Protein AF-A0A7C1CJE7-F1 (afdb_monomer)

Solvent-accessible surface area (backbone atoms only — not comparable to full-atom values): 12840 Å² total; per-residue (Å²): 112,73,67,57,50,52,51,50,52,53,51,51,52,50,52,51,52,52,50,52,53,52,48,52,53,50,52,36,28,76,72,65,80,36,79,82,63,44,48,78,29,60,26,53,52,49,43,52,53,58,76,67,44,88,66,62,80,46,73,24,37,36,35,37,78,30,53,29,26,52,37,65,40,78,89,63,63,87,47,79,87,63,89,69,68,33,32,37,39,33,58,50,92,44,82,87,53,82,66,40,60,30,49,66,41,44,51,54,40,47,50,39,51,34,39,40,65,58,50,52,54,51,50,51,37,48,74,72,70,43,68,73,69,60,72,43,76,48,71,56,98,87,33,62,32,38,35,24,62,61,33,93,40,30,30,42,34,34,53,87,49,97,59,75,40,80,36,36,51,66,52,45,40,51,74,72,64,54,50,48,67,56,42,60,68,55,52,47,54,51,38,50,51,51,40,57,54,42,69,73,34,75,55,27,75,36,57,59,83,46,68,83,79,80,90,76,80,58,65,67,56,53,52,61,64,64,76,109

Sequence (228 aa):
MADERRKMTRVIWILGGVFVVLSALWIASLYGLLPLNYTVAKTPRELLAFLQSPRDDMRGIRVNKHLLDIGKRPSLQIVQGYGELMYLMRPYRQMQYRARNLTRAEVMDFCTNIT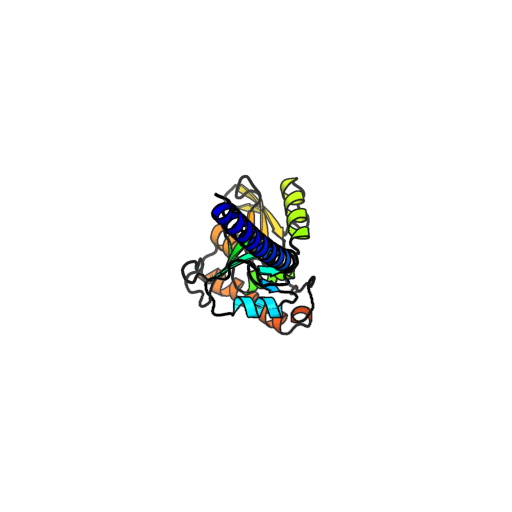GGDLEVLRSRVSEGLHPDVAYAGRINGRSVAIVNATQFTYIVTGLMENPLLLSQVDLAKRLGMDDATVLRDLIPFQERWLDEFLASPAFDARYPTQFFLPGDDLLVTWIKELR

Radius of gyration: 22.34 Å; Cα contacts (8 Å, |Δi|>4): 332; chains: 1; bounding box: 41×32×83 Å

Structure (mmCIF, N/CA/C/O backbone):
data_AF-A0A7C1CJE7-F1
#
_entry.id   AF-A0A7C1CJE7-F1
#
loop_
_atom_site.group_PDB
_atom_site.id
_atom_site.type_symbol
_atom_site.label_atom_id
_atom_site.label_alt_id
_atom_site.label_comp_id
_atom_site.label_asym_id
_atom_site.label_entity_id
_atom_site.label_seq_id
_atom_site.pdbx_PDB_ins_code
_atom_site.Cartn_x
_atom_site.Cartn_y
_atom_site.Cartn_z
_atom_site.occupancy
_atom_site.B_iso_or_equiv
_atom_site.auth_seq_id
_atom_site.auth_comp_id
_atom_site.auth_asym_id
_atom_site.auth_atom_id
_atom_site.pdbx_PDB_model_num
ATOM 1 N N . MET A 1 1 ? 10.517 16.161 -63.764 1.00 55.19 1 MET A N 1
ATOM 2 C CA . MET A 1 1 ? 9.572 15.057 -63.465 1.00 55.19 1 MET A CA 1
ATOM 3 C C . MET A 1 1 ? 10.239 13.739 -63.046 1.00 55.19 1 MET A C 1
ATOM 5 O O . MET A 1 1 ? 9.884 13.234 -61.990 1.00 55.19 1 MET A O 1
ATOM 9 N N . ALA A 1 2 ? 11.177 13.149 -63.806 1.00 58.03 2 ALA A N 1
ATOM 10 C CA . ALA A 1 2 ? 11.786 11.854 -63.431 1.00 58.03 2 ALA A CA 1
ATOM 11 C C . ALA A 1 2 ? 12.713 11.926 -62.193 1.00 58.03 2 ALA A C 1
ATOM 13 O O . ALA A 1 2 ? 12.675 11.040 -61.338 1.00 58.03 2 ALA A O 1
ATOM 14 N N . ASP A 1 3 ? 13.486 13.008 -62.060 1.00 62.94 3 ASP A N 1
ATOM 15 C CA . ASP A 1 3 ? 14.396 13.218 -60.922 1.00 62.94 3 ASP A CA 1
ATOM 16 C C . ASP A 1 3 ? 13.668 13.529 -59.607 1.00 62.94 3 ASP A C 1
ATOM 18 O O . ASP A 1 3 ? 14.060 13.055 -58.540 1.00 62.94 3 ASP A O 1
ATOM 22 N N . GLU A 1 4 ? 12.557 14.264 -59.674 1.00 65.00 4 GLU A N 1
ATOM 23 C CA . GLU A 1 4 ? 11.690 14.507 -58.514 1.00 65.00 4 GLU A CA 1
ATOM 24 C C . GLU A 1 4 ? 11.033 13.217 -58.030 1.00 65.00 4 GLU A C 1
ATOM 26 O O . GLU A 1 4 ? 11.017 12.964 -56.828 1.00 65.00 4 GLU A O 1
ATOM 31 N N . ARG A 1 5 ? 10.575 12.349 -58.947 1.00 66.94 5 ARG A N 1
ATOM 32 C CA . ARG A 1 5 ? 10.034 11.032 -58.577 1.00 66.94 5 ARG A CA 1
ATOM 33 C C . ARG A 1 5 ? 11.087 10.170 -57.884 1.00 66.94 5 ARG A C 1
ATOM 35 O O . ARG A 1 5 ? 10.785 9.607 -56.841 1.00 66.94 5 ARG A O 1
ATOM 42 N N . ARG A 1 6 ? 12.331 10.119 -58.382 1.00 70.12 6 ARG A N 1
ATOM 43 C CA . ARG A 1 6 ? 13.427 9.378 -57.722 1.00 70.12 6 ARG A CA 1
ATOM 44 C C . ARG A 1 6 ? 13.773 9.930 -56.339 1.00 70.12 6 ARG A C 1
ATOM 46 O O . ARG A 1 6 ? 13.970 9.141 -55.414 1.00 70.12 6 ARG A O 1
ATOM 53 N N . LYS A 1 7 ? 13.823 11.258 -56.174 1.00 73.94 7 LYS A N 1
ATOM 54 C CA . LYS A 1 7 ? 14.026 11.894 -54.860 1.00 73.94 7 LYS A CA 1
ATOM 55 C C . LYS A 1 7 ? 12.880 11.566 -53.903 1.00 73.94 7 LYS A C 1
ATOM 57 O O . LYS A 1 7 ? 13.143 11.156 -52.778 1.00 73.94 7 LYS A O 1
ATOM 62 N N . MET A 1 8 ? 11.635 11.653 -54.365 1.00 75.12 8 MET A N 1
ATOM 63 C CA . MET A 1 8 ? 10.447 11.353 -53.564 1.00 75.12 8 MET A CA 1
ATOM 64 C C . MET A 1 8 ? 10.390 9.875 -53.157 1.00 75.12 8 MET A C 1
ATOM 66 O O . MET A 1 8 ? 10.161 9.573 -51.991 1.00 75.12 8 MET A O 1
ATOM 70 N N . THR A 1 9 ? 10.708 8.947 -54.066 1.00 81.69 9 THR A N 1
ATOM 71 C CA . THR A 1 9 ? 10.831 7.518 -53.744 1.00 81.69 9 THR A CA 1
ATOM 72 C C . THR A 1 9 ? 11.912 7.282 -52.691 1.00 81.69 9 THR A C 1
ATOM 74 O O . THR A 1 9 ? 11.671 6.569 -51.722 1.00 81.69 9 THR A O 1
ATOM 77 N N . ARG A 1 10 ? 13.085 7.917 -52.818 1.00 81.38 10 ARG A N 1
ATOM 78 C CA . ARG A 1 10 ? 14.175 7.779 -51.839 1.00 81.38 10 ARG A CA 1
ATOM 79 C C . ARG A 1 10 ? 13.779 8.328 -50.458 1.00 81.38 10 ARG A C 1
ATOM 81 O O . ARG A 1 10 ? 14.083 7.694 -49.455 1.00 81.38 10 ARG A O 1
ATOM 88 N N . VAL A 1 11 ? 13.048 9.443 -50.401 1.00 81.88 11 VAL A N 1
ATOM 89 C CA . VAL A 1 11 ? 12.505 10.007 -49.150 1.00 81.88 11 VAL A CA 1
ATOM 90 C C . VAL A 1 11 ? 11.465 9.079 -48.512 1.00 81.88 11 VAL A C 1
ATOM 92 O O . VAL A 1 11 ? 11.524 8.851 -47.307 1.00 81.88 11 VAL A O 1
ATOM 95 N N . ILE A 1 12 ? 10.565 8.486 -49.303 1.00 85.31 12 ILE A N 1
ATOM 96 C CA . ILE A 1 12 ? 9.568 7.516 -48.816 1.00 85.31 12 ILE A CA 1
ATOM 97 C C . ILE A 1 12 ? 10.250 6.278 -48.219 1.00 85.31 12 ILE A C 1
ATOM 99 O O . ILE A 1 12 ? 9.860 5.830 -47.145 1.00 85.31 12 ILE A O 1
ATOM 103 N N . TRP A 1 13 ? 11.298 5.756 -48.863 1.00 87.12 13 TRP A N 1
ATOM 104 C CA . TRP A 1 13 ? 12.070 4.630 -48.326 1.00 87.12 13 TRP A CA 1
ATOM 105 C C . TRP A 1 13 ? 12.775 4.972 -47.011 1.00 87.12 13 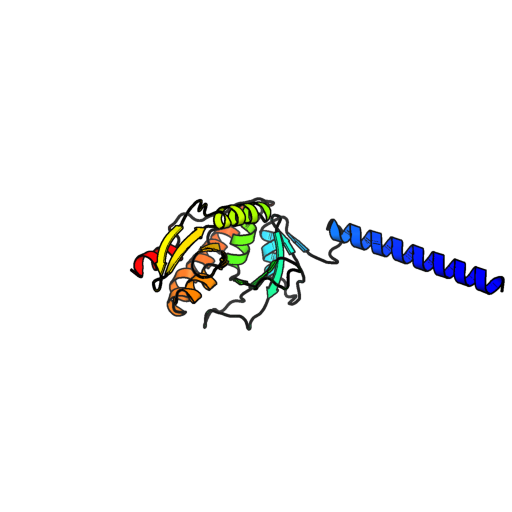TRP A C 1
ATOM 107 O O . TRP A 1 13 ? 12.775 4.154 -46.093 1.00 87.12 13 TRP A O 1
ATOM 117 N N . ILE A 1 14 ? 13.333 6.181 -46.889 1.00 87.38 14 ILE A N 1
ATOM 118 C CA . ILE A 1 14 ? 13.963 6.644 -45.644 1.00 87.38 14 ILE A CA 1
ATOM 119 C C . ILE A 1 14 ? 12.917 6.772 -44.529 1.00 87.38 14 ILE A C 1
ATOM 121 O O . ILE A 1 14 ? 13.131 6.253 -43.436 1.00 87.38 14 ILE A O 1
ATOM 125 N N . LEU A 1 15 ? 11.767 7.395 -44.803 1.00 85.44 15 LEU A N 1
ATOM 126 C CA . LEU A 1 15 ? 10.660 7.510 -43.845 1.00 85.44 15 LEU A CA 1
ATOM 127 C C . LEU A 1 15 ? 10.124 6.138 -43.420 1.00 85.44 15 LEU A C 1
ATOM 129 O O . LEU A 1 15 ? 9.914 5.908 -42.230 1.00 85.44 15 LEU A O 1
ATOM 133 N N . GLY A 1 16 ? 9.960 5.214 -44.370 1.00 87.25 16 GLY A N 1
ATOM 134 C CA . GLY A 1 16 ? 9.565 3.835 -44.093 1.00 87.25 16 GLY A CA 1
ATOM 135 C C . GLY A 1 16 ? 10.577 3.116 -43.200 1.00 87.25 16 GLY A C 1
ATOM 136 O O . GLY A 1 16 ? 10.190 2.498 -42.212 1.00 87.25 16 GLY A O 1
ATOM 137 N N . GLY A 1 17 ? 11.875 3.264 -43.479 1.00 88.56 17 GLY A N 1
ATOM 138 C CA . GLY A 1 17 ? 12.944 2.720 -42.639 1.00 88.56 17 GLY A CA 1
ATOM 139 C C . GLY A 1 17 ? 12.917 3.275 -41.212 1.00 88.56 17 GLY A C 1
ATOM 140 O O . GLY A 1 17 ? 12.956 2.505 -40.253 1.00 88.56 17 GLY A O 1
ATOM 141 N N . VAL A 1 18 ? 12.772 4.595 -41.055 1.00 88.12 18 VAL A N 1
ATOM 142 C CA . VAL A 1 18 ? 12.647 5.246 -39.738 1.00 88.12 18 VAL A CA 1
ATOM 143 C C . VAL A 1 18 ? 11.416 4.737 -38.985 1.00 88.12 18 VAL A C 1
ATOM 145 O O . VAL A 1 18 ? 11.510 4.422 -37.801 1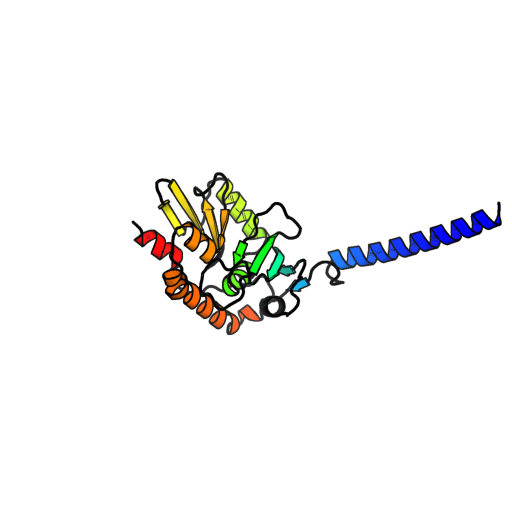.00 88.12 18 VAL A O 1
ATOM 148 N N . PHE A 1 19 ? 10.274 4.596 -39.661 1.00 89.06 19 PHE A N 1
ATOM 149 C CA . PHE A 1 19 ? 9.046 4.087 -39.051 1.00 89.06 19 PHE A CA 1
ATOM 150 C C . PHE A 1 19 ? 9.187 2.640 -38.560 1.00 89.06 19 PHE A C 1
ATOM 152 O O . PHE A 1 19 ? 8.732 2.319 -37.461 1.00 89.06 19 PHE A O 1
ATOM 159 N N . VAL A 1 20 ? 9.851 1.774 -39.332 1.00 88.94 20 VAL A N 1
ATOM 160 C CA . VAL A 1 20 ? 10.116 0.382 -38.934 1.00 88.94 20 VAL A CA 1
ATOM 161 C C . VAL A 1 20 ? 11.018 0.333 -37.700 1.00 88.94 20 VAL A C 1
ATOM 163 O O . VAL A 1 20 ? 10.706 -0.386 -36.751 1.00 88.94 20 VAL A O 1
ATOM 166 N N . VAL A 1 21 ? 12.085 1.137 -37.665 1.00 86.12 21 VAL A N 1
ATOM 167 C CA . VAL A 1 21 ? 12.981 1.224 -36.499 1.00 86.12 21 VAL A CA 1
ATOM 168 C C . VAL A 1 21 ? 12.228 1.728 -35.265 1.00 86.12 21 VAL A C 1
ATOM 170 O O . VAL A 1 21 ? 12.315 1.112 -34.205 1.00 86.12 21 VAL A O 1
ATOM 173 N N . LEU A 1 22 ? 11.432 2.793 -35.394 1.00 84.06 22 LEU A N 1
ATOM 174 C CA . LEU A 1 22 ? 10.619 3.318 -34.291 1.00 84.06 22 LEU A CA 1
ATOM 175 C C . LEU A 1 22 ? 9.584 2.300 -33.799 1.00 84.06 22 LEU A C 1
ATOM 177 O O . LEU A 1 22 ? 9.410 2.148 -32.593 1.00 84.06 22 LEU A O 1
ATOM 181 N N . SER A 1 23 ? 8.941 1.568 -34.708 1.00 83.38 23 SER A N 1
ATOM 182 C CA . SER A 1 23 ? 7.968 0.526 -34.361 1.00 83.38 23 SER A CA 1
ATOM 183 C C . SER A 1 23 ? 8.632 -0.635 -33.622 1.00 83.38 23 SER A C 1
ATOM 185 O O . SER A 1 23 ? 8.112 -1.087 -32.605 1.00 83.38 23 SER A O 1
ATOM 187 N N . ALA A 1 24 ? 9.812 -1.077 -34.069 1.00 81.44 24 ALA A N 1
ATOM 188 C CA . ALA A 1 24 ? 10.587 -2.109 -33.387 1.00 81.44 24 ALA A CA 1
ATOM 189 C C . ALA A 1 24 ? 11.023 -1.663 -31.981 1.00 81.44 24 ALA A C 1
ATOM 191 O O . ALA A 1 24 ? 10.872 -2.425 -31.028 1.00 81.44 24 ALA A O 1
ATOM 192 N N . LEU A 1 25 ? 11.490 -0.417 -31.824 1.00 77.38 25 LEU A N 1
ATOM 193 C CA . LEU A 1 25 ? 11.825 0.169 -30.519 1.00 77.38 25 LEU A CA 1
ATOM 194 C C . LEU A 1 25 ? 10.596 0.273 -29.605 1.00 77.38 25 LEU A C 1
ATOM 196 O O . LEU A 1 25 ? 10.688 0.002 -28.408 1.00 77.38 25 LEU A O 1
ATOM 200 N N . TRP A 1 26 ? 9.436 0.634 -30.157 1.00 72.19 26 TRP A N 1
ATOM 201 C CA . TRP A 1 26 ? 8.185 0.744 -29.410 1.00 72.19 26 TRP A CA 1
ATOM 202 C C . TRP A 1 26 ? 7.675 -0.626 -28.948 1.00 72.19 26 TRP A C 1
ATOM 204 O O . TRP A 1 26 ? 7.338 -0.793 -27.777 1.00 72.19 26 TRP A O 1
ATOM 214 N N . ILE A 1 27 ? 7.711 -1.634 -29.824 1.00 75.44 27 ILE A N 1
ATOM 215 C CA . ILE A 1 27 ? 7.382 -3.025 -29.489 1.00 75.44 27 ILE A CA 1
ATOM 216 C C . ILE A 1 27 ? 8.364 -3.566 -28.441 1.00 75.44 27 ILE A C 1
ATOM 218 O O . ILE A 1 27 ? 7.938 -4.098 -27.418 1.00 75.44 27 ILE A O 1
ATOM 222 N N . ALA A 1 28 ? 9.672 -3.370 -28.627 1.00 69.75 28 ALA A N 1
ATOM 223 C CA . ALA A 1 28 ? 10.683 -3.746 -27.639 1.00 69.75 28 ALA A CA 1
ATOM 224 C C . ALA A 1 28 ? 10.456 -3.041 -26.289 1.00 69.75 28 ALA A C 1
ATOM 226 O O . ALA A 1 28 ? 10.642 -3.649 -25.234 1.00 69.75 28 ALA A O 1
ATOM 227 N N . SER A 1 29 ? 9.981 -1.792 -26.298 1.00 60.38 29 SER A N 1
ATOM 228 C CA . SER A 1 29 ? 9.571 -1.088 -25.083 1.00 60.38 29 SER A CA 1
ATOM 229 C C . SER A 1 29 ? 8.336 -1.713 -24.422 1.00 60.38 29 SER A C 1
ATOM 231 O O . SER A 1 29 ? 8.342 -1.867 -23.205 1.00 60.38 29 SER A O 1
ATOM 233 N N . LEU A 1 30 ? 7.318 -2.134 -25.182 1.00 61.56 30 LEU A N 1
ATOM 234 C CA . LEU A 1 30 ? 6.135 -2.835 -24.649 1.00 61.56 30 LEU A CA 1
ATOM 235 C C . LEU A 1 30 ? 6.461 -4.201 -24.026 1.00 61.56 30 LEU A C 1
ATOM 237 O O . LEU A 1 30 ? 5.785 -4.633 -23.088 1.00 61.56 30 LEU A O 1
ATOM 241 N N . TYR A 1 31 ? 7.497 -4.871 -24.534 1.00 63.56 31 TYR A N 1
ATOM 242 C CA . TYR A 1 31 ? 8.023 -6.117 -23.972 1.00 63.56 31 TYR A CA 1
ATOM 243 C C . TYR A 1 31 ? 9.052 -5.893 -22.850 1.00 63.56 31 TYR A C 1
ATOM 245 O O . TYR A 1 31 ? 9.506 -6.854 -22.235 1.00 63.56 31 TYR A O 1
ATOM 253 N N . GLY A 1 32 ? 9.390 -4.639 -22.525 1.00 51.19 32 GLY A N 1
ATOM 254 C CA . GLY A 1 32 ? 10.308 -4.296 -21.434 1.00 51.19 32 GLY A CA 1
ATOM 255 C C . GLY A 1 32 ? 11.795 -4.512 -21.739 1.00 51.19 32 GLY A C 1
ATOM 256 O O . GLY A 1 32 ? 12.594 -4.541 -20.809 1.00 51.19 32 GLY A O 1
ATOM 257 N N . LEU A 1 33 ? 12.177 -4.653 -23.014 1.00 54.66 33 LEU A N 1
ATOM 258 C CA . LEU A 1 33 ? 13.579 -4.724 -23.460 1.00 54.66 33 LEU A CA 1
ATOM 259 C C . LEU A 1 33 ? 14.248 -3.338 -23.507 1.00 54.66 33 LEU A C 1
ATOM 261 O O . LEU A 1 33 ? 15.471 -3.248 -23.453 1.00 54.66 33 LEU A O 1
ATOM 265 N N . LEU A 1 34 ? 13.457 -2.258 -23.587 1.00 46.66 34 LEU A N 1
ATOM 266 C CA . LEU A 1 34 ? 13.928 -0.869 -23.588 1.00 46.66 34 LEU A CA 1
ATOM 267 C C . LEU A 1 34 ? 13.108 -0.002 -22.611 1.00 46.66 34 LEU A C 1
ATOM 269 O O . LEU A 1 34 ? 11.875 0.021 -22.719 1.00 46.66 34 LEU A O 1
ATOM 273 N N . PRO A 1 35 ? 13.746 0.766 -21.701 1.00 52.34 35 PRO A N 1
ATOM 274 C CA . PRO A 1 35 ? 13.074 1.540 -20.653 1.00 52.34 35 PRO A CA 1
ATOM 275 C C . PRO A 1 35 ? 12.534 2.883 -21.179 1.00 52.34 35 PRO A C 1
ATOM 277 O O . PRO A 1 35 ? 12.737 3.931 -20.574 1.00 52.34 35 PRO A O 1
ATOM 280 N N . LEU A 1 36 ? 11.880 2.879 -22.342 1.00 56.19 36 LEU A N 1
ATOM 281 C CA . LEU A 1 36 ? 11.384 4.107 -22.975 1.00 56.19 36 LEU A CA 1
ATOM 282 C C . LEU A 1 36 ? 10.051 4.591 -22.376 1.00 56.19 36 LEU A C 1
ATOM 284 O O . LEU A 1 36 ? 9.732 5.769 -22.503 1.00 56.19 36 LEU A O 1
ATOM 288 N N . ASN A 1 37 ? 9.277 3.711 -21.723 1.00 61.72 37 ASN A N 1
ATOM 289 C CA . ASN A 1 37 ? 7.921 4.027 -21.247 1.00 61.72 37 ASN A CA 1
ATOM 290 C C . ASN A 1 37 ? 7.629 3.655 -19.785 1.00 61.72 37 ASN A C 1
ATOM 292 O O . ASN A 1 37 ? 6.759 4.282 -19.188 1.00 61.72 37 ASN A O 1
ATOM 296 N N . TYR A 1 38 ? 8.290 2.636 -19.229 1.00 70.50 38 TYR A N 1
ATOM 297 C CA . TYR A 1 38 ? 8.114 2.196 -17.843 1.00 70.50 38 TYR A CA 1
ATOM 298 C C . TYR A 1 38 ? 9.344 1.410 -17.363 1.00 70.50 38 TYR A C 1
ATOM 300 O O . TYR A 1 38 ? 10.049 0.795 -18.168 1.00 70.50 38 TYR A O 1
ATOM 308 N N . THR A 1 39 ? 9.582 1.408 -16.053 1.00 80.81 39 THR A N 1
ATOM 309 C CA . THR A 1 39 ? 10.607 0.581 -15.392 1.00 80.81 39 THR A CA 1
ATOM 310 C C . THR A 1 39 ? 9.996 -0.751 -14.956 1.00 80.81 39 THR A C 1
ATOM 312 O O . THR A 1 39 ? 8.811 -0.808 -14.641 1.00 80.81 39 THR A O 1
ATOM 315 N N . VAL A 1 40 ? 10.766 -1.839 -14.928 1.00 87.19 40 VAL A N 1
ATOM 316 C CA . VAL A 1 40 ? 10.305 -3.134 -14.399 1.00 87.19 40 VAL A CA 1
ATOM 317 C C . VAL A 1 40 ? 11.052 -3.435 -13.107 1.00 87.19 40 VAL A C 1
ATOM 319 O O . VAL A 1 40 ? 12.277 -3.449 -13.129 1.00 87.19 40 VAL A O 1
ATOM 322 N N . ALA A 1 41 ? 10.318 -3.705 -12.027 1.00 90.38 41 ALA A N 1
ATOM 323 C CA . ALA A 1 41 ? 10.864 -4.240 -10.783 1.00 90.38 41 ALA A CA 1
ATOM 324 C C . ALA A 1 41 ? 10.448 -5.709 -10.637 1.00 90.38 41 ALA A C 1
ATOM 326 O O . ALA A 1 41 ? 9.260 -6.040 -10.558 1.00 90.38 41 ALA A O 1
ATOM 327 N N . LYS A 1 42 ? 11.437 -6.600 -10.649 1.00 92.81 42 LYS A N 1
ATOM 328 C CA . LYS A 1 42 ? 11.283 -8.055 -10.525 1.00 92.81 42 LYS A CA 1
ATOM 329 C C . LYS A 1 42 ? 11.399 -8.531 -9.082 1.00 92.81 42 LYS A C 1
ATOM 331 O O . LYS A 1 42 ? 10.930 -9.629 -8.790 1.00 92.81 42 LYS A O 1
ATOM 336 N N . THR A 1 43 ? 12.001 -7.725 -8.213 1.00 95.81 43 THR A N 1
ATOM 337 C CA . THR A 1 43 ? 12.163 -7.993 -6.780 1.00 95.81 43 THR A CA 1
ATOM 338 C C . THR A 1 43 ? 11.726 -6.776 -5.955 1.00 95.81 43 THR A C 1
ATOM 340 O O . THR A 1 43 ? 11.752 -5.649 -6.469 1.00 95.81 43 THR A O 1
ATOM 343 N N . PRO A 1 44 ? 11.362 -6.960 -4.674 1.00 96.25 44 PRO A N 1
ATOM 344 C CA . PRO A 1 44 ? 11.126 -5.843 -3.761 1.00 96.25 44 PRO A CA 1
ATOM 345 C C . PRO A 1 44 ? 12.333 -4.914 -3.612 1.00 96.25 44 PRO A C 1
ATOM 347 O O . PRO A 1 44 ? 12.164 -3.697 -3.569 1.00 96.25 44 PRO A O 1
ATOM 350 N N . ARG A 1 45 ? 13.561 -5.447 -3.633 1.00 95.62 45 ARG A N 1
ATOM 351 C CA . ARG A 1 45 ? 14.782 -4.626 -3.649 1.00 95.62 45 ARG A CA 1
ATOM 352 C C . ARG A 1 45 ? 14.824 -3.641 -4.819 1.00 95.62 45 ARG A C 1
ATOM 354 O O . ARG A 1 45 ? 15.140 -2.467 -4.625 1.00 95.62 45 ARG A O 1
ATOM 361 N N . GLU A 1 46 ? 14.490 -4.095 -6.026 1.00 93.12 46 GLU A N 1
ATOM 362 C CA . GLU A 1 46 ? 14.430 -3.227 -7.210 1.00 93.12 46 GLU A CA 1
ATOM 363 C C . GLU A 1 46 ? 13.339 -2.153 -7.073 1.00 93.12 46 GLU A C 1
ATOM 365 O O . GLU A 1 46 ? 13.553 -1.006 -7.473 1.00 93.12 46 GLU A O 1
ATOM 370 N N . LEU A 1 47 ? 12.196 -2.493 -6.464 1.00 93.25 47 LEU A N 1
ATOM 371 C CA . LEU A 1 47 ? 11.136 -1.530 -6.161 1.00 93.25 47 LEU A CA 1
ATOM 372 C C . LEU A 1 47 ? 11.614 -0.467 -5.163 1.00 93.25 47 LEU A C 1
ATOM 374 O O . LEU A 1 47 ? 11.420 0.722 -5.406 1.00 93.25 47 LEU A O 1
ATOM 378 N N . LEU A 1 48 ? 12.273 -0.858 -4.070 1.00 93.50 48 LEU A N 1
ATOM 379 C CA . LEU A 1 48 ? 12.780 0.102 -3.090 1.00 93.50 48 LEU A CA 1
ATOM 380 C C . LEU A 1 48 ? 13.815 1.045 -3.715 1.00 93.50 48 LEU A C 1
ATOM 382 O O . LEU A 1 48 ? 13.732 2.260 -3.528 1.00 93.50 48 LEU A O 1
ATOM 386 N N . ALA A 1 49 ? 14.746 0.507 -4.506 1.00 90.75 49 ALA A N 1
ATOM 387 C CA . ALA A 1 49 ? 15.735 1.309 -5.222 1.00 90.75 49 ALA A CA 1
ATOM 388 C C . ALA A 1 49 ? 15.064 2.319 -6.172 1.00 90.75 49 ALA A C 1
ATOM 390 O O . ALA A 1 49 ? 15.479 3.478 -6.259 1.00 90.75 49 ALA A O 1
ATOM 391 N N . PHE A 1 50 ? 13.980 1.911 -6.838 1.00 88.06 50 PHE A N 1
ATOM 392 C CA . PHE A 1 50 ? 13.146 2.810 -7.631 1.00 88.06 50 PHE A CA 1
ATOM 393 C C . PHE A 1 50 ? 12.515 3.915 -6.763 1.00 88.06 50 PHE A C 1
ATOM 395 O O . PHE A 1 50 ? 12.632 5.096 -7.094 1.00 88.06 50 PHE A O 1
ATOM 402 N N . LEU A 1 51 ? 11.925 3.572 -5.614 1.00 88.69 51 LEU A N 1
ATOM 403 C CA . LEU A 1 51 ? 11.312 4.538 -4.692 1.00 88.69 51 LEU A CA 1
ATOM 404 C C . LEU A 1 51 ? 12.319 5.498 -4.048 1.00 88.69 51 LEU A C 1
ATOM 406 O O . LEU A 1 51 ? 11.933 6.605 -3.671 1.00 88.69 51 LEU A O 1
ATOM 410 N N . GLN A 1 52 ? 13.593 5.125 -3.944 1.00 87.50 52 GLN A N 1
ATOM 411 C CA . GLN A 1 52 ? 14.673 5.971 -3.422 1.00 87.50 52 GLN A CA 1
ATOM 412 C C . GLN A 1 52 ? 15.349 6.821 -4.509 1.00 87.50 52 GLN A C 1
ATOM 414 O O . GLN A 1 52 ? 15.966 7.835 -4.199 1.00 87.50 52 GLN A O 1
ATOM 419 N N . SER A 1 53 ? 15.178 6.482 -5.790 1.00 82.69 53 SER A N 1
ATOM 420 C CA . SER A 1 53 ? 15.861 7.163 -6.896 1.00 82.69 53 SER A CA 1
ATOM 421 C C . SER A 1 53 ? 15.514 8.659 -6.995 1.00 82.69 53 SER A C 1
ATOM 423 O O . SER A 1 53 ? 14.336 8.995 -7.057 1.00 82.69 53 SER A O 1
ATOM 425 N N . PRO A 1 54 ? 16.482 9.583 -7.090 1.00 70.44 54 PRO A N 1
ATOM 426 C CA . PRO A 1 54 ? 16.239 11.032 -7.050 1.00 70.44 54 PRO A CA 1
ATOM 427 C C . PRO A 1 54 ? 15.491 11.614 -8.266 1.00 70.44 54 PRO A C 1
ATOM 429 O O . PRO A 1 54 ? 15.347 12.826 -8.364 1.00 70.44 54 PRO A O 1
ATOM 432 N N . ARG A 1 55 ? 15.031 10.798 -9.226 1.00 64.31 55 ARG A N 1
ATOM 433 C CA . ARG A 1 55 ? 14.233 11.311 -10.349 1.00 64.31 55 ARG A CA 1
ATOM 434 C C . ARG A 1 55 ? 12.788 11.522 -9.894 1.00 64.31 55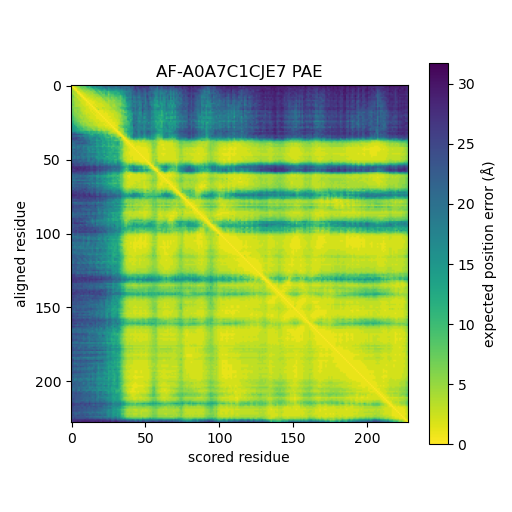 ARG A C 1
ATOM 436 O O . ARG A 1 55 ? 12.085 10.554 -9.613 1.00 64.31 55 ARG A O 1
ATOM 443 N N . ASP A 1 56 ? 12.352 12.775 -9.890 1.00 51.91 56 ASP A N 1
ATOM 444 C CA . ASP A 1 56 ? 10.992 13.178 -9.500 1.00 51.91 56 ASP A CA 1
ATOM 445 C C . ASP A 1 56 ? 9.913 12.758 -10.523 1.00 51.91 56 ASP A C 1
ATOM 447 O O . ASP A 1 56 ? 8.747 12.569 -10.171 1.00 51.91 56 ASP A O 1
ATOM 451 N N . ASP A 1 57 ? 10.313 12.509 -11.776 1.00 53.69 57 ASP A N 1
ATOM 452 C CA . ASP A 1 57 ? 9.422 12.240 -12.913 1.00 53.69 57 ASP A CA 1
ATOM 453 C C . ASP A 1 57 ? 9.423 10.764 -13.352 1.00 53.69 57 ASP A C 1
ATOM 455 O O . ASP A 1 57 ? 9.755 10.433 -14.494 1.00 53.69 57 ASP A O 1
ATOM 459 N N . MET A 1 58 ? 9.065 9.826 -12.475 1.00 59.94 58 MET A N 1
ATOM 460 C CA . MET A 1 58 ? 8.997 8.414 -12.878 1.00 59.94 58 MET A CA 1
ATOM 461 C C . MET A 1 58 ? 7.609 8.039 -13.423 1.00 59.94 58 MET A C 1
ATOM 463 O O . MET A 1 58 ? 6.686 7.669 -12.700 1.00 59.94 58 MET A O 1
ATOM 467 N N . ARG A 1 59 ? 7.480 8.149 -14.753 1.00 65.75 59 ARG A N 1
ATOM 468 C CA . ARG A 1 59 ? 6.270 7.928 -15.572 1.00 65.75 59 ARG A CA 1
ATOM 469 C C . ARG A 1 59 ? 5.909 6.447 -15.771 1.00 65.75 59 ARG A C 1
ATOM 471 O O . ARG A 1 59 ? 5.619 6.063 -16.895 1.00 65.75 59 ARG A O 1
ATOM 478 N N . GLY A 1 60 ? 5.976 5.612 -14.738 1.00 77.94 60 GLY A N 1
ATOM 479 C CA . GLY A 1 60 ? 5.440 4.248 -14.797 1.00 77.94 60 GLY A CA 1
ATOM 480 C C . GLY A 1 60 ? 6.406 3.153 -14.346 1.00 77.94 60 GLY A C 1
ATOM 481 O O . GLY A 1 60 ? 7.561 3.100 -14.767 1.00 77.94 60 GLY A O 1
ATOM 482 N N . ILE A 1 61 ? 5.908 2.231 -13.529 1.00 87.00 61 ILE A N 1
ATOM 483 C CA . ILE A 1 61 ? 6.588 1.030 -13.055 1.00 87.00 61 ILE A CA 1
ATOM 484 C C . ILE A 1 61 ? 5.678 -0.191 -13.220 1.00 87.00 61 ILE A C 1
ATOM 486 O O . ILE A 1 61 ? 4.487 -0.157 -12.910 1.00 87.00 61 ILE A O 1
ATOM 490 N N . ARG A 1 62 ? 6.249 -1.291 -13.712 1.00 89.94 62 ARG A N 1
ATOM 491 C CA . ARG A 1 62 ? 5.637 -2.617 -13.699 1.00 89.94 62 ARG A CA 1
ATOM 492 C C . ARG A 1 62 ? 6.239 -3.424 -12.557 1.00 89.94 62 ARG A C 1
ATOM 494 O O . ARG A 1 62 ? 7.441 -3.683 -12.563 1.00 89.94 62 ARG A O 1
ATOM 501 N N . VAL A 1 63 ? 5.407 -3.835 -11.610 1.00 91.50 63 VAL A N 1
ATOM 502 C CA . VAL A 1 63 ? 5.825 -4.554 -10.400 1.00 91.50 63 VAL A CA 1
ATOM 503 C C . VAL A 1 63 ? 4.747 -5.553 -10.006 1.00 91.50 63 VAL A C 1
ATOM 505 O O . VAL A 1 63 ? 3.579 -5.200 -9.995 1.00 91.50 63 VAL A O 1
ATOM 508 N N . ASN A 1 64 ? 5.107 -6.812 -9.755 1.00 92.19 64 ASN A N 1
ATOM 509 C CA . ASN A 1 64 ? 4.170 -7.866 -9.332 1.00 92.19 64 ASN A CA 1
ATOM 510 C C . ASN A 1 64 ? 2.834 -7.917 -10.122 1.00 92.19 64 ASN A C 1
ATOM 512 O O . ASN A 1 64 ? 1.736 -7.948 -9.566 1.00 92.19 64 ASN A O 1
ATOM 516 N N . LYS A 1 65 ? 2.931 -7.872 -11.459 1.00 89.25 65 LYS A N 1
ATOM 517 C CA . LYS A 1 65 ? 1.802 -7.780 -12.415 1.00 89.25 65 LYS A CA 1
ATOM 518 C C . LYS A 1 65 ? 0.969 -6.488 -12.343 1.00 89.25 65 LYS A C 1
ATOM 520 O O . LYS A 1 65 ? 0.072 -6.317 -13.163 1.00 89.25 65 LYS A O 1
ATOM 525 N N . HIS A 1 66 ? 1.279 -5.560 -11.446 1.00 89.31 66 HIS A N 1
ATOM 526 C CA . HIS A 1 66 ? 0.759 -4.197 -11.486 1.00 89.31 66 HIS A CA 1
ATOM 527 C C . HIS A 1 66 ? 1.472 -3.373 -12.553 1.00 89.31 66 HIS A C 1
ATOM 529 O O . HIS A 1 66 ? 2.658 -3.568 -12.827 1.00 89.31 66 HIS A O 1
ATOM 535 N N . LEU A 1 67 ? 0.751 -2.407 -13.116 1.00 89.81 67 LEU A N 1
ATOM 536 C CA . LEU A 1 67 ? 1.303 -1.343 -13.944 1.00 89.81 67 LEU A CA 1
ATOM 537 C C . LEU A 1 67 ? 0.850 -0.008 -13.343 1.00 89.81 67 LEU A C 1
ATOM 539 O O . LEU A 1 67 ? -0.327 0.347 -13.415 1.00 89.81 67 LEU A O 1
ATOM 543 N N . LEU A 1 68 ? 1.776 0.701 -12.701 1.00 88.62 68 LEU A N 1
ATOM 544 C CA . LEU A 1 68 ? 1.493 1.827 -11.807 1.00 88.62 68 LEU A CA 1
ATOM 545 C C . LEU A 1 68 ? 2.274 3.064 -12.232 1.00 88.62 68 LEU A C 1
ATOM 547 O O . LEU A 1 68 ? 3.421 2.952 -12.635 1.00 88.62 68 LEU A O 1
ATOM 551 N N . ASP A 1 69 ? 1.692 4.245 -12.077 1.00 87.69 69 ASP A N 1
ATOM 552 C CA . ASP A 1 69 ? 2.446 5.494 -11.981 1.00 87.69 69 ASP A CA 1
ATOM 553 C C . ASP A 1 69 ? 2.649 5.818 -10.499 1.00 87.69 69 ASP A C 1
ATOM 555 O O . ASP A 1 69 ? 1.670 5.905 -9.752 1.00 87.69 69 ASP A O 1
ATOM 559 N N . ILE A 1 70 ? 3.905 6.022 -10.091 1.00 85.25 70 ILE A N 1
ATOM 560 C CA . ILE A 1 70 ? 4.273 6.403 -8.723 1.00 85.25 70 ILE A CA 1
ATOM 561 C C . ILE A 1 70 ? 5.030 7.729 -8.786 1.00 85.25 70 ILE A C 1
ATOM 563 O O . ILE A 1 70 ? 6.175 7.782 -9.228 1.00 85.25 70 ILE A O 1
ATOM 567 N N . GLY A 1 71 ? 4.375 8.808 -8.366 1.00 81.44 71 GLY A N 1
ATOM 568 C CA . GLY A 1 71 ? 4.974 10.139 -8.289 1.00 81.44 71 GLY A CA 1
ATOM 569 C C . GLY A 1 71 ? 5.449 10.459 -6.876 1.00 81.44 71 GLY A C 1
ATOM 570 O O . GLY A 1 71 ? 4.724 10.219 -5.915 1.00 81.44 71 GLY A O 1
ATOM 571 N N . LYS A 1 72 ? 6.633 11.060 -6.741 1.00 75.88 72 LYS A N 1
ATOM 572 C CA . LYS A 1 72 ? 7.105 11.624 -5.469 1.00 75.88 72 LYS A CA 1
ATOM 573 C C . LYS A 1 72 ? 6.590 13.050 -5.356 1.00 75.88 72 LYS A C 1
ATOM 575 O O . LYS A 1 72 ? 6.880 13.867 -6.225 1.00 75.88 72 LYS A O 1
ATOM 580 N N . ARG A 1 73 ? 5.776 13.359 -4.345 1.00 68.62 73 ARG A N 1
ATOM 581 C CA . ARG A 1 73 ? 5.238 14.718 -4.177 1.00 68.62 73 ARG A CA 1
ATOM 582 C C . ARG A 1 73 ? 5.298 15.148 -2.713 1.00 68.62 73 ARG A C 1
ATOM 584 O O . ARG A 1 73 ? 4.386 14.815 -1.960 1.00 68.62 73 ARG A O 1
ATOM 591 N N . PRO A 1 74 ? 6.318 15.938 -2.327 1.00 59.44 74 PRO A N 1
ATOM 592 C CA . PRO A 1 74 ? 6.442 16.472 -0.969 1.00 59.44 74 PRO A CA 1
ATOM 593 C C . PRO A 1 74 ? 5.210 17.272 -0.508 1.00 59.44 74 PRO A C 1
ATOM 595 O O . PRO A 1 74 ? 4.869 17.260 0.664 1.00 59.44 74 PRO A O 1
ATOM 598 N N . SER A 1 75 ? 4.500 17.934 -1.429 1.00 56.00 75 SER A N 1
ATOM 599 C CA . SER A 1 75 ? 3.344 18.791 -1.123 1.00 56.00 75 SER A CA 1
ATOM 600 C C . SER A 1 75 ? 2.020 18.055 -0.883 1.00 56.00 75 SER A C 1
ATOM 602 O O . SER A 1 75 ? 1.014 18.706 -0.616 1.00 56.00 75 SER A O 1
ATOM 604 N N . LEU A 1 76 ? 1.985 16.722 -0.998 1.00 64.25 76 LEU A N 1
ATOM 605 C CA . LEU A 1 76 ? 0.765 15.918 -0.825 1.00 64.25 76 LEU A CA 1
ATOM 606 C C . LEU A 1 76 ? 0.682 15.213 0.538 1.00 64.25 76 LEU A C 1
ATOM 608 O O . LEU A 1 76 ? -0.072 14.251 0.683 1.00 64.25 76 LEU A O 1
ATOM 612 N N . GLN A 1 77 ? 1.440 15.683 1.531 1.00 76.94 77 GLN A N 1
ATOM 613 C CA . GLN A 1 77 ? 1.373 15.158 2.893 1.00 76.94 77 GLN A CA 1
ATOM 614 C C . GLN A 1 77 ? -0.040 15.321 3.471 1.00 76.94 77 GLN A C 1
ATOM 616 O O . GLN A 1 77 ? -0.542 16.433 3.622 1.00 76.94 77 GLN A O 1
ATOM 621 N N . ILE A 1 78 ? -0.683 14.191 3.779 1.00 83.62 78 ILE A N 1
ATOM 622 C CA . ILE A 1 78 ? -2.014 14.141 4.414 1.00 83.62 78 ILE A CA 1
ATOM 623 C C . ILE A 1 78 ? -1.949 14.066 5.944 1.00 83.62 78 ILE A C 1
ATOM 625 O O . ILE A 1 78 ? -2.977 14.233 6.595 1.00 83.62 78 ILE A O 1
ATOM 629 N N . VAL A 1 79 ? -0.759 13.818 6.496 1.00 88.25 79 VAL A N 1
ATOM 630 C CA . VAL A 1 79 ? -0.473 13.786 7.935 1.00 88.25 79 VAL A CA 1
ATOM 631 C C . VAL A 1 79 ? 0.515 14.907 8.232 1.00 88.25 79 VAL A C 1
ATOM 633 O O . VAL A 1 79 ? 1.645 14.876 7.735 1.00 88.25 79 VAL A O 1
ATOM 636 N N . GLN A 1 80 ? 0.108 15.908 9.013 1.00 88.69 80 GLN A N 1
ATOM 637 C CA . GLN A 1 80 ? 1.014 16.984 9.409 1.00 88.69 80 GLN A CA 1
ATOM 638 C C . GLN A 1 80 ? 2.082 16.449 10.364 1.00 88.69 80 GLN A C 1
ATOM 640 O O . GLN A 1 80 ? 1.773 15.723 11.300 1.00 88.69 80 GLN A O 1
ATOM 645 N N . GLY A 1 81 ? 3.345 16.816 10.131 1.00 86.94 81 GLY A N 1
ATOM 646 C CA . GLY A 1 81 ? 4.476 16.366 10.950 1.00 86.94 81 GLY A CA 1
ATOM 647 C C . GLY A 1 81 ? 5.099 15.036 10.515 1.00 86.94 81 GLY A C 1
ATOM 648 O O . GLY A 1 81 ? 6.118 14.647 11.079 1.00 86.94 81 GLY A O 1
ATOM 649 N N . TYR A 1 82 ? 4.559 14.361 9.491 1.00 88.62 82 TYR A N 1
ATOM 650 C CA . TYR A 1 82 ? 5.233 13.204 8.900 1.00 88.62 82 TYR A CA 1
ATOM 651 C C . TYR A 1 82 ? 6.511 13.651 8.175 1.00 88.62 82 TYR A C 1
ATOM 653 O O . TYR A 1 82 ? 6.465 14.439 7.230 1.00 88.62 82 TYR A O 1
ATOM 661 N N . GLY A 1 83 ? 7.663 13.170 8.646 1.00 84.94 83 GLY A N 1
ATOM 662 C CA . GLY A 1 83 ? 8.980 13.634 8.197 1.00 84.94 83 GL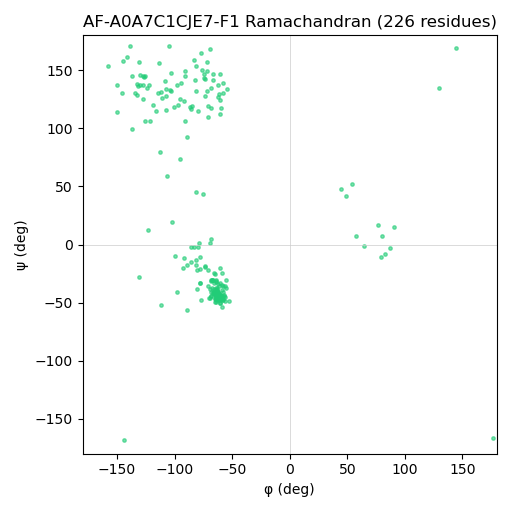Y A CA 1
ATOM 663 C C . GLY A 1 83 ? 9.440 13.077 6.848 1.00 84.94 83 GLY A C 1
ATOM 664 O O . GLY A 1 83 ? 10.425 13.566 6.297 1.00 84.94 83 GLY A O 1
ATOM 665 N N . GLU A 1 84 ? 8.749 12.073 6.303 1.00 86.94 84 GLU A N 1
ATOM 666 C CA . GLU A 1 84 ? 9.131 11.438 5.043 1.00 86.94 84 GLU A CA 1
ATOM 667 C C . GLU A 1 84 ? 8.250 11.849 3.851 1.00 86.94 84 GLU A C 1
ATOM 669 O O . GLU A 1 84 ? 7.202 12.497 3.962 1.00 86.94 84 GLU A O 1
ATOM 674 N N . LEU A 1 85 ? 8.696 11.444 2.659 1.00 85.88 85 LEU A N 1
ATOM 675 C CA . LEU A 1 85 ? 7.941 11.597 1.423 1.00 85.88 85 LEU A CA 1
ATOM 676 C C . LEU A 1 85 ? 6.752 10.636 1.392 1.00 85.88 85 LEU A C 1
ATOM 678 O O . LEU A 1 85 ? 6.907 9.429 1.576 1.00 85.88 85 LEU A O 1
ATOM 682 N N . MET A 1 86 ? 5.583 11.168 1.039 1.00 88.38 86 MET A N 1
ATOM 683 C CA . MET A 1 86 ? 4.459 10.352 0.594 1.00 88.38 86 MET A CA 1
ATOM 684 C C . MET A 1 86 ? 4.498 10.178 -0.926 1.00 88.38 86 MET A C 1
ATOM 686 O O . MET A 1 86 ? 4.896 11.070 -1.687 1.00 88.38 86 MET A O 1
ATOM 690 N N . TYR A 1 87 ? 4.069 9.004 -1.366 1.00 88.56 87 TYR A N 1
ATOM 691 C CA . TYR A 1 87 ? 4.045 8.592 -2.756 1.00 88.56 87 TYR A CA 1
ATOM 692 C C . TYR A 1 87 ? 2.629 8.681 -3.300 1.00 88.56 87 TYR A C 1
ATOM 694 O O . TYR A 1 87 ? 1.679 8.175 -2.707 1.00 88.56 87 TYR A O 1
ATOM 702 N N . LEU A 1 88 ? 2.505 9.295 -4.469 1.00 87.88 88 LEU A N 1
ATOM 703 C CA . LEU A 1 88 ? 1.263 9.366 -5.209 1.00 87.88 88 LEU A CA 1
ATOM 704 C C . LEU A 1 88 ? 1.171 8.171 -6.160 1.00 87.88 88 LEU A C 1
ATOM 706 O O . LEU A 1 88 ? 1.848 8.158 -7.187 1.00 87.88 88 LEU A O 1
ATOM 710 N N . MET A 1 89 ? 0.322 7.193 -5.853 1.00 88.56 89 MET A N 1
ATOM 711 C CA . MET A 1 89 ? 0.152 5.993 -6.675 1.00 88.56 89 MET A CA 1
ATOM 712 C C . MET A 1 89 ? -1.175 6.003 -7.431 1.00 88.56 89 MET A C 1
ATOM 714 O O . MET A 1 89 ? -2.243 6.247 -6.861 1.00 88.56 89 MET A O 1
ATOM 718 N N . ARG A 1 90 ? -1.122 5.668 -8.721 1.00 86.25 90 ARG A N 1
ATOM 719 C CA . ARG A 1 90 ? -2.297 5.454 -9.579 1.00 86.25 90 ARG A CA 1
ATOM 720 C C . ARG A 1 90 ? -2.032 4.337 -10.593 1.00 86.25 90 ARG A C 1
ATOM 722 O O . ARG A 1 90 ? -0.871 4.083 -10.910 1.00 86.25 90 ARG A O 1
ATOM 729 N N . PRO A 1 91 ? -3.070 3.687 -11.141 1.00 82.38 91 PRO A N 1
ATOM 730 C CA . P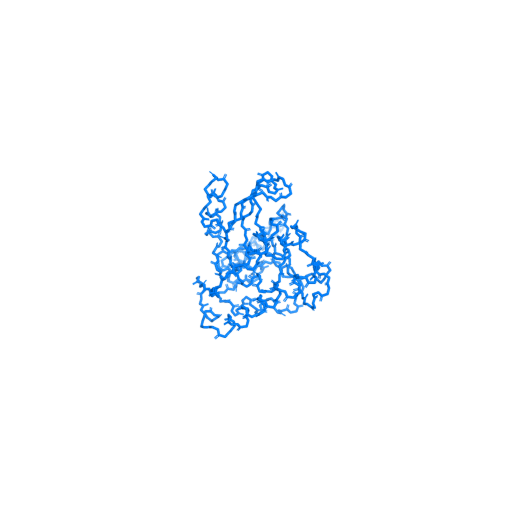RO A 1 91 ? -2.887 2.816 -12.297 1.00 82.38 91 PRO A CA 1
ATOM 731 C C . PRO A 1 91 ? -2.280 3.591 -13.477 1.00 82.38 91 PRO A C 1
ATOM 733 O O . PRO A 1 91 ? -2.642 4.743 -13.738 1.00 82.38 91 PRO A O 1
ATOM 736 N N . TYR A 1 92 ? -1.344 2.964 -14.185 1.00 75.44 92 TYR A N 1
ATOM 737 C CA . TYR A 1 92 ? -0.585 3.598 -15.261 1.00 75.44 92 TYR A CA 1
ATOM 738 C C . TYR A 1 92 ? -1.480 4.142 -16.375 1.00 75.44 92 TYR A C 1
ATOM 740 O O . TYR A 1 92 ? -2.328 3.420 -16.899 1.00 75.44 92 TYR A O 1
ATOM 748 N N . ARG A 1 93 ? -1.265 5.406 -16.769 1.00 63.75 93 ARG A N 1
ATOM 749 C CA . ARG A 1 93 ? -2.023 6.112 -17.831 1.00 63.75 93 ARG A CA 1
ATOM 750 C C . ARG A 1 93 ? -3.537 6.209 -17.618 1.00 63.75 93 ARG A C 1
ATOM 752 O O . ARG A 1 93 ? -4.231 6.740 -18.484 1.00 63.75 93 ARG A O 1
ATOM 759 N N . GLN A 1 94 ? -4.061 5.800 -16.467 1.00 64.81 94 GLN A N 1
ATOM 760 C CA . GLN A 1 94 ? -5.475 5.958 -16.150 1.00 64.81 94 GLN A CA 1
ATOM 761 C C . GLN A 1 94 ? -5.687 7.244 -15.342 1.00 64.81 94 GLN A C 1
ATOM 763 O O . GLN A 1 94 ? -5.926 7.219 -14.137 1.00 64.81 94 GLN A O 1
ATOM 768 N N . MET A 1 95 ? -5.591 8.397 -16.018 1.00 59.72 95 MET A N 1
ATOM 769 C CA . MET A 1 95 ? -5.707 9.722 -15.378 1.00 59.72 95 MET A CA 1
ATOM 770 C C . MET A 1 95 ? -7.056 9.969 -14.685 1.00 59.72 95 MET A C 1
ATOM 772 O O . MET A 1 95 ? -7.139 10.833 -13.820 1.00 59.72 95 MET A O 1
ATOM 776 N N . GLN A 1 96 ? -8.093 9.212 -15.049 1.00 56.84 96 GLN A N 1
ATOM 777 C CA . GLN A 1 96 ? -9.426 9.308 -14.452 1.00 56.84 96 GLN A CA 1
ATOM 778 C C . GLN A 1 96 ? -9.498 8.705 -13.040 1.00 56.84 96 GLN A C 1
ATOM 780 O O . GLN A 1 96 ? -10.406 9.037 -12.282 1.00 56.84 96 GLN A O 1
ATOM 785 N N . TYR A 1 97 ? -8.551 7.840 -12.658 1.00 65.12 97 TYR A N 1
ATOM 786 C CA . TYR A 1 97 ? -8.549 7.245 -11.325 1.00 65.12 97 TYR A CA 1
ATOM 787 C C . TYR A 1 97 ? -7.934 8.205 -10.318 1.00 65.12 97 TYR A C 1
ATOM 789 O O . TYR A 1 97 ? -6.843 8.746 -10.521 1.00 65.12 97 TYR A O 1
ATOM 797 N N . ARG A 1 98 ? -8.627 8.374 -9.188 1.00 70.94 98 ARG A N 1
ATOM 798 C CA . ARG A 1 98 ? -8.122 9.171 -8.075 1.00 70.94 98 ARG A CA 1
ATOM 799 C C . ARG A 1 98 ? -6.824 8.554 -7.570 1.00 70.94 98 ARG A C 1
ATOM 801 O O . ARG A 1 98 ? -6.768 7.373 -7.226 1.00 70.94 98 ARG A O 1
ATOM 808 N N . ALA A 1 99 ? -5.787 9.374 -7.551 1.00 71.38 99 ALA A N 1
ATOM 809 C CA . ALA A 1 99 ? -4.499 8.976 -7.035 1.00 71.38 99 ALA A CA 1
ATOM 810 C C . ALA A 1 99 ? -4.548 8.845 -5.505 1.00 71.38 99 ALA A C 1
ATOM 812 O O . ALA A 1 99 ? -5.326 9.532 -4.837 1.00 71.38 99 ALA A O 1
ATOM 813 N N . ARG A 1 100 ? -3.734 7.936 -4.973 1.00 83.06 100 ARG A N 1
ATOM 814 C CA . ARG A 1 100 ? -3.647 7.618 -3.545 1.00 83.06 100 ARG A CA 1
ATOM 815 C C . ARG A 1 100 ? -2.340 8.144 -2.979 1.00 83.06 100 ARG A C 1
ATOM 817 O O . ARG A 1 100 ? -1.322 8.026 -3.655 1.00 83.06 100 ARG A O 1
ATOM 824 N N . ASN A 1 101 ? -2.381 8.673 -1.762 1.00 87.31 101 ASN A N 1
ATOM 825 C CA . ASN A 1 101 ? -1.182 9.010 -1.003 1.00 87.31 101 ASN A CA 1
ATOM 826 C C . ASN A 1 101 ? -0.815 7.808 -0.140 1.00 87.31 101 ASN A C 1
ATOM 828 O O . ASN A 1 101 ? -1.653 7.332 0.624 1.00 87.31 101 ASN A O 1
ATOM 832 N N . LEU A 1 102 ? 0.407 7.315 -0.298 1.00 92.00 102 LEU A N 1
ATOM 833 C CA . LEU A 1 102 ? 0.913 6.168 0.440 1.00 92.00 102 LEU A CA 1
ATOM 834 C C . LEU A 1 102 ? 2.246 6.503 1.099 1.00 92.00 102 LEU A C 1
ATOM 836 O O . LEU A 1 102 ? 3.067 7.219 0.520 1.00 92.00 102 LEU A O 1
ATOM 840 N N . THR A 1 103 ? 2.490 5.953 2.281 1.00 93.88 103 THR A N 1
ATOM 841 C CA . THR A 1 103 ? 3.844 5.893 2.841 1.00 93.88 103 THR A CA 1
ATOM 842 C C . THR A 1 103 ? 4.699 4.909 2.042 1.00 93.88 103 THR A C 1
ATOM 844 O O . THR A 1 103 ? 4.206 4.134 1.215 1.00 93.88 103 THR A O 1
ATOM 847 N N . ARG A 1 104 ? 6.014 4.916 2.274 1.00 93.75 104 ARG A N 1
ATOM 848 C CA . ARG A 1 104 ? 6.914 3.951 1.626 1.00 93.75 104 ARG A CA 1
ATOM 849 C C . ARG A 1 104 ? 6.521 2.511 1.954 1.00 93.75 104 ARG A C 1
ATOM 851 O O . ARG A 1 104 ? 6.469 1.683 1.050 1.00 93.75 104 ARG A O 1
ATOM 858 N N . ALA A 1 105 ? 6.221 2.240 3.222 1.00 95.81 105 ALA A N 1
ATOM 859 C CA . ALA A 1 105 ? 5.791 0.928 3.688 1.00 95.81 105 ALA A CA 1
ATOM 860 C C . ALA A 1 105 ? 4.502 0.481 2.990 1.00 95.81 105 ALA A C 1
ATOM 862 O O . ALA A 1 105 ? 4.446 -0.631 2.482 1.00 95.81 105 ALA A O 1
ATOM 863 N N . GLU A 1 106 ? 3.511 1.367 2.861 1.00 96.25 106 GLU A N 1
ATOM 864 C CA . GLU A 1 106 ? 2.251 1.063 2.174 1.00 96.25 106 GLU A CA 1
ATOM 865 C C . GLU A 1 106 ? 2.449 0.742 0.681 1.00 96.25 106 GLU A C 1
ATOM 867 O O . GLU A 1 106 ? 1.819 -0.176 0.158 1.00 96.25 106 GLU A O 1
ATOM 872 N N . VAL A 1 107 ? 3.348 1.449 -0.019 1.00 94.88 107 VAL A N 1
ATOM 873 C CA . VAL A 1 107 ? 3.687 1.111 -1.417 1.00 94.88 107 VAL A CA 1
ATOM 874 C C . VAL A 1 107 ? 4.362 -0.256 -1.505 1.00 94.88 107 VAL A C 1
ATOM 876 O O . VAL A 1 107 ? 4.019 -1.054 -2.383 1.00 94.88 107 VAL A O 1
ATOM 879 N N . MET A 1 108 ? 5.329 -0.518 -0.621 1.00 96.62 108 MET A N 1
ATOM 880 C CA . MET A 1 108 ? 6.068 -1.779 -0.589 1.00 96.62 108 MET A CA 1
ATOM 881 C C . MET A 1 108 ? 5.142 -2.955 -0.260 1.00 96.62 108 MET A C 1
ATOM 883 O O . MET A 1 108 ? 5.186 -3.956 -0.971 1.00 96.62 108 MET A O 1
ATOM 887 N N . ASP A 1 109 ? 4.272 -2.820 0.741 1.00 96.94 109 ASP A N 1
ATOM 888 C CA . ASP A 1 109 ? 3.244 -3.798 1.116 1.00 96.94 109 ASP A CA 1
ATOM 889 C C . ASP A 1 109 ? 2.298 -4.074 -0.056 1.00 96.94 109 ASP A C 1
ATOM 891 O O . ASP A 1 109 ? 2.182 -5.216 -0.497 1.00 96.94 109 ASP A O 1
ATOM 895 N N . PHE A 1 110 ? 1.706 -3.031 -0.645 1.00 96.00 110 PHE A N 1
ATOM 896 C CA . PHE A 1 110 ? 0.772 -3.177 -1.761 1.00 96.00 110 PHE A CA 1
ATOM 897 C C . PHE A 1 110 ? 1.387 -3.908 -2.961 1.00 96.00 110 PHE A C 1
ATOM 899 O O . PHE A 1 110 ? 0.789 -4.826 -3.521 1.00 96.00 110 PHE A O 1
ATOM 906 N N . CYS A 1 111 ? 2.597 -3.517 -3.367 1.00 95.00 111 CYS A N 1
ATOM 907 C CA . CYS A 1 111 ? 3.260 -4.126 -4.519 1.00 95.00 111 CYS A CA 1
ATOM 908 C C . CYS A 1 111 ? 3.782 -5.538 -4.225 1.00 95.00 111 CYS A C 1
ATOM 910 O O . CYS A 1 111 ? 4.051 -6.294 -5.159 1.00 95.00 111 CYS A O 1
ATOM 912 N N . THR A 1 112 ? 3.933 -5.897 -2.951 1.00 96.00 112 THR A N 1
ATOM 913 C CA . THR A 1 112 ? 4.417 -7.210 -2.525 1.00 96.00 112 THR A CA 1
ATOM 914 C C . THR A 1 112 ? 3.259 -8.180 -2.362 1.00 96.00 112 THR A C 1
ATOM 916 O O . THR A 1 112 ? 3.211 -9.193 -3.050 1.00 96.00 112 THR A O 1
ATOM 919 N N . ASN A 1 113 ? 2.280 -7.835 -1.538 1.00 95.44 113 ASN A N 1
ATOM 920 C CA . ASN A 1 113 ? 1.350 -8.799 -0.965 1.00 95.44 113 ASN A CA 1
ATOM 921 C C . ASN A 1 113 ? 0.130 -9.135 -1.819 1.00 95.44 113 ASN A C 1
ATOM 923 O O . ASN A 1 113 ? -0.506 -10.165 -1.589 1.00 95.44 113 ASN A O 1
ATOM 927 N N . ILE A 1 114 ? -0.168 -8.331 -2.838 1.00 94.38 114 ILE A N 1
ATOM 928 C CA . ILE A 1 114 ? -1.227 -8.627 -3.801 1.00 94.38 114 ILE A CA 1
ATOM 929 C C . ILE A 1 114 ? -0.710 -8.427 -5.218 1.00 94.38 114 ILE A C 1
ATOM 931 O O . ILE A 1 114 ? 0.004 -7.464 -5.494 1.00 94.38 114 ILE A O 1
ATOM 935 N N . THR A 1 115 ? -1.055 -9.327 -6.139 1.00 93.94 115 THR A N 1
ATOM 936 C CA . THR A 1 115 ? -0.743 -9.121 -7.558 1.00 93.94 115 THR A CA 1
ATOM 937 C C . THR A 1 115 ? -1.805 -8.246 -8.221 1.00 93.94 115 THR A C 1
ATOM 939 O O . THR A 1 115 ? -2.942 -8.168 -7.756 1.00 93.94 115 THR A O 1
ATOM 942 N N . GLY A 1 116 ? -1.470 -7.617 -9.352 1.00 89.06 116 GLY A N 1
ATOM 943 C CA . GLY A 1 116 ? -2.453 -6.833 -10.113 1.00 89.06 116 GLY A CA 1
ATOM 944 C C . GLY A 1 116 ? -3.696 -7.638 -10.514 1.00 89.06 116 GLY A C 1
ATOM 945 O O . GLY A 1 116 ? -4.802 -7.113 -10.476 1.00 89.06 116 GLY A O 1
ATOM 946 N N . GLY A 1 117 ? -3.527 -8.925 -10.838 1.00 90.00 117 GLY A N 1
ATOM 947 C CA . GLY A 1 117 ? -4.646 -9.810 -11.174 1.00 90.00 117 GLY A CA 1
ATOM 948 C C . GLY A 1 117 ? -5.516 -10.146 -9.963 1.00 90.00 117 GLY A C 1
ATOM 949 O O . GLY A 1 117 ? -6.737 -10.031 -10.042 1.00 90.00 117 GLY A O 1
ATOM 950 N N . ASP A 1 118 ? -4.897 -10.500 -8.835 1.00 92.50 118 ASP A N 1
ATOM 951 C CA . ASP A 1 118 ? -5.632 -10.872 -7.616 1.00 92.50 118 ASP A CA 1
ATOM 952 C C . ASP A 1 118 ? -6.404 -9.683 -7.036 1.00 92.50 118 ASP A C 1
ATOM 954 O O . ASP A 1 118 ? -7.512 -9.846 -6.527 1.00 92.50 118 ASP A O 1
ATOM 958 N N . LEU A 1 119 ? -5.868 -8.468 -7.184 1.00 92.62 119 LEU A N 1
ATOM 959 C CA . LEU A 1 119 ? -6.564 -7.243 -6.806 1.00 92.62 119 LEU A CA 1
ATOM 960 C C . LEU A 1 119 ? -7.843 -7.021 -7.619 1.00 92.62 119 LEU A C 1
ATOM 962 O O . LEU A 1 119 ? -8.861 -6.629 -7.048 1.00 92.62 119 LEU A O 1
ATOM 966 N N . GLU A 1 120 ? -7.812 -7.249 -8.933 1.00 90.88 120 GLU A N 1
ATOM 967 C CA . GLU A 1 120 ? -9.012 -7.111 -9.767 1.00 90.88 120 GLU A CA 1
ATOM 968 C C . GLU A 1 120 ? -10.053 -8.188 -9.437 1.00 90.88 120 GLU A C 1
ATOM 970 O O . GLU A 1 120 ? -11.243 -7.887 -9.345 1.00 90.88 120 GLU A O 1
ATOM 975 N N . VAL A 1 121 ? -9.616 -9.420 -9.148 1.00 92.19 121 VAL A N 1
ATOM 976 C CA . VAL A 1 121 ? -10.512 -10.484 -8.665 1.00 92.19 121 VAL A CA 1
ATOM 977 C C . VAL A 1 121 ? -11.169 -10.086 -7.342 1.00 92.19 121 VAL A C 1
ATOM 979 O O . VAL A 1 121 ? -12.387 -10.212 -7.196 1.00 92.19 121 VAL A O 1
ATOM 982 N N . LEU A 1 122 ? -10.391 -9.568 -6.387 1.00 92.50 122 LEU A N 1
ATOM 983 C CA . LEU A 1 122 ? -10.905 -9.110 -5.098 1.00 92.50 122 LEU A CA 1
ATOM 984 C C . LEU A 1 122 ? -11.913 -7.961 -5.271 1.00 92.50 122 LEU A C 1
ATOM 986 O O . LEU A 1 122 ? -12.982 -7.981 -4.663 1.00 92.50 122 LEU A O 1
ATOM 990 N N . ARG A 1 123 ? -11.620 -6.991 -6.145 1.00 90.56 123 ARG A N 1
ATOM 991 C CA . ARG A 1 123 ? -12.539 -5.888 -6.474 1.00 90.56 123 ARG A CA 1
ATOM 992 C C . ARG A 1 123 ? -13.845 -6.359 -7.102 1.00 90.56 123 ARG A C 1
ATOM 994 O O . ARG A 1 123 ? -14.890 -5.819 -6.739 1.00 90.56 123 ARG A O 1
ATOM 1001 N N . SER A 1 124 ? -13.796 -7.331 -8.016 1.00 90.56 124 SER A N 1
ATOM 1002 C CA . SER A 1 124 ? -15.004 -7.895 -8.637 1.00 90.56 124 SER A CA 1
ATOM 1003 C C . SER A 1 124 ? -15.895 -8.520 -7.573 1.00 90.56 124 SER A C 1
ATOM 1005 O O . SER A 1 124 ? -17.054 -8.141 -7.442 1.00 90.56 124 SER A O 1
ATOM 1007 N N . ARG A 1 125 ? -15.314 -9.371 -6.716 1.00 91.69 125 ARG A N 1
ATOM 1008 C CA . ARG A 1 125 ? -16.037 -10.021 -5.614 1.00 91.69 125 ARG A CA 1
ATOM 1009 C C . ARG A 1 125 ? -16.699 -9.005 -4.688 1.00 91.69 125 ARG A C 1
ATOM 1011 O O . ARG A 1 125 ? -17.893 -9.108 -4.433 1.00 91.69 125 ARG A O 1
ATOM 1018 N N . VAL A 1 126 ? -15.959 -7.984 -4.249 1.00 90.81 126 VAL A N 1
ATOM 1019 C CA . VAL A 1 126 ? -16.518 -6.941 -3.373 1.00 90.81 126 VAL A CA 1
ATOM 1020 C C . VAL A 1 126 ? -17.629 -6.148 -4.067 1.00 90.81 126 VAL A C 1
ATOM 1022 O O . VAL A 1 126 ? -18.627 -5.821 -3.427 1.00 90.81 126 VAL A O 1
ATOM 1025 N N . SER A 1 127 ? -17.499 -5.871 -5.366 1.00 87.69 127 SER A N 1
ATOM 1026 C CA . SER A 1 127 ? -18.548 -5.207 -6.159 1.00 87.69 127 SER A CA 1
ATOM 1027 C C . SER A 1 127 ? -19.807 -6.067 -6.315 1.00 87.69 127 SER A C 1
ATOM 1029 O O . SER A 1 127 ? -20.909 -5.532 -6.373 1.00 87.69 127 SER A O 1
ATOM 1031 N N . GLU A 1 128 ? -19.656 -7.391 -6.332 1.00 88.62 128 GLU A N 1
ATOM 1032 C CA . GLU A 1 128 ? -20.750 -8.371 -6.352 1.00 88.62 128 GLU A CA 1
ATOM 1033 C C . GLU A 1 128 ? -21.390 -8.587 -4.964 1.00 88.62 128 GLU A C 1
ATOM 1035 O O . GLU A 1 128 ? -22.301 -9.400 -4.819 1.00 88.62 128 GLU A O 1
ATOM 1040 N N . GLY A 1 129 ? -20.930 -7.873 -3.929 1.00 83.38 129 GLY A N 1
ATOM 1041 C CA . GLY A 1 129 ? -21.401 -8.027 -2.548 1.00 83.38 129 GLY A CA 1
ATOM 1042 C C . GLY A 1 129 ? -20.788 -9.220 -1.808 1.00 83.38 129 GLY A C 1
ATOM 1043 O O . GLY A 1 129 ? -21.183 -9.524 -0.683 1.00 83.38 129 GLY A O 1
ATOM 1044 N N . LEU A 1 130 ? -19.808 -9.899 -2.412 1.00 83.56 130 LEU A N 1
ATOM 1045 C CA . LEU A 1 130 ? -19.013 -10.923 -1.748 1.00 83.56 130 LEU A CA 1
ATOM 1046 C C . LEU A 1 130 ? -17.867 -10.248 -0.999 1.00 83.56 130 LEU A C 1
ATOM 1048 O O . LEU A 1 130 ? -16.995 -9.619 -1.596 1.00 83.56 130 LEU A O 1
ATOM 1052 N N . HIS A 1 131 ? -17.830 -10.425 0.315 1.00 80.06 131 HIS A N 1
ATOM 1053 C CA . HIS A 1 131 ? -16.774 -9.872 1.151 1.00 80.06 131 HIS A CA 1
ATOM 1054 C C . HIS A 1 131 ? -15.919 -11.003 1.737 1.00 80.06 131 HIS A C 1
ATOM 1056 O O . HIS A 1 131 ? -16.139 -11.408 2.879 1.00 80.06 131 HIS A O 1
ATOM 1062 N N . PRO A 1 132 ? -14.981 -11.577 0.959 1.00 72.44 132 PRO A N 1
ATOM 1063 C CA . PRO A 1 132 ? -13.985 -12.471 1.536 1.00 72.44 132 PRO A CA 1
ATOM 1064 C C . PRO A 1 132 ? -13.142 -11.673 2.540 1.00 72.44 132 PRO A C 1
ATOM 1066 O O . PRO A 1 132 ? -12.810 -10.525 2.265 1.00 72.44 132 PRO A O 1
ATOM 1069 N N . ASP A 1 133 ? -12.840 -12.256 3.699 1.00 75.69 133 ASP A N 1
ATOM 1070 C CA . ASP A 1 133 ? -11.933 -11.680 4.704 1.00 75.69 133 ASP A CA 1
ATOM 1071 C C . ASP A 1 133 ? -12.290 -10.247 5.149 1.00 75.69 133 ASP A C 1
ATOM 1073 O O . ASP A 1 133 ? -11.475 -9.319 5.139 1.00 75.69 133 ASP A O 1
ATOM 1077 N N . VAL A 1 134 ? -13.551 -10.059 5.556 1.00 88.31 134 VAL A N 1
ATOM 1078 C CA . VAL A 1 134 ? -14.021 -8.819 6.193 1.00 88.31 134 VAL A CA 1
ATOM 1079 C C . VAL A 1 134 ? -13.246 -8.572 7.482 1.00 88.31 134 VAL A C 1
ATOM 1081 O O . VAL A 1 134 ? -13.438 -9.266 8.479 1.00 88.31 134 VAL A O 1
ATOM 1084 N N . ALA A 1 135 ? -12.436 -7.519 7.491 1.00 90.62 135 ALA A N 1
ATOM 1085 C CA . ALA A 1 135 ? -11.742 -7.071 8.690 1.00 90.62 135 ALA A CA 1
ATOM 1086 C C . ALA A 1 135 ? -12.679 -6.299 9.631 1.00 90.62 135 ALA A C 1
ATOM 1088 O O . ALA A 1 135 ? -12.576 -6.383 10.859 1.00 90.62 135 ALA A O 1
ATOM 1089 N N . TYR A 1 136 ? -13.645 -5.578 9.054 1.00 92.56 136 TYR A N 1
ATOM 1090 C CA . TYR A 1 136 ? -14.670 -4.858 9.799 1.00 92.56 136 TYR A CA 1
ATOM 1091 C C . TYR A 1 136 ? -15.981 -4.766 9.017 1.00 92.56 136 TYR A C 1
ATOM 1093 O O . TYR A 1 136 ? -15.983 -4.416 7.840 1.00 92.56 136 TYR A O 1
ATOM 1101 N N . ALA A 1 137 ? -17.104 -4.983 9.701 1.00 92.44 137 ALA A N 1
ATOM 1102 C CA . ALA A 1 137 ? -18.431 -4.604 9.231 1.00 92.44 137 ALA A CA 1
ATOM 1103 C C . ALA A 1 137 ? -19.206 -3.931 10.369 1.00 92.44 137 ALA A C 1
ATOM 1105 O O . ALA A 1 137 ? -19.271 -4.432 11.497 1.00 92.44 137 ALA A O 1
ATOM 1106 N N . GLY A 1 138 ? -19.793 -2.772 10.092 1.00 90.50 138 GLY A N 1
ATOM 1107 C CA . GLY A 1 138 ? -20.489 -2.006 11.116 1.00 90.50 138 GLY A CA 1
ATOM 1108 C C . GLY A 1 138 ? -21.011 -0.672 10.627 1.00 90.50 138 GLY A C 1
ATOM 1109 O O . GLY A 1 138 ? -21.073 -0.421 9.427 1.00 90.50 138 GLY A O 1
ATOM 1110 N N . ARG A 1 139 ? -21.400 0.189 11.571 1.00 90.12 139 ARG A N 1
ATOM 1111 C CA . ARG A 1 139 ? -21.800 1.562 11.263 1.00 90.12 139 ARG A CA 1
ATOM 1112 C C . ARG A 1 139 ? -20.693 2.527 11.647 1.00 90.12 139 ARG A C 1
ATOM 1114 O O . ARG A 1 139 ? -20.191 2.463 12.762 1.00 90.12 139 ARG A O 1
ATOM 1121 N N . ILE A 1 140 ? -20.375 3.441 10.739 1.00 86.31 140 ILE A N 1
ATOM 1122 C CA . ILE A 1 140 ? -19.481 4.571 10.981 1.00 86.31 140 ILE A CA 1
ATOM 1123 C C . ILE A 1 140 ? -20.226 5.829 10.547 1.00 86.31 140 ILE A C 1
ATOM 1125 O O . ILE A 1 140 ? -20.725 5.896 9.423 1.00 86.31 140 ILE A O 1
ATOM 1129 N N . ASN A 1 141 ? -20.356 6.809 11.446 1.00 83.31 141 ASN A N 1
ATOM 1130 C CA . ASN A 1 141 ? -21.113 8.044 11.199 1.00 83.31 141 ASN A CA 1
ATOM 1131 C C . ASN A 1 141 ? -22.520 7.777 10.616 1.00 83.31 141 ASN A C 1
ATOM 1133 O O . ASN A 1 141 ? -22.957 8.415 9.659 1.00 83.31 141 ASN A O 1
ATOM 1137 N N . GLY A 1 142 ? -23.211 6.760 11.148 1.00 84.00 142 GLY A N 1
ATOM 1138 C CA . GLY A 1 142 ? -24.560 6.353 10.731 1.00 84.00 142 GLY A CA 1
ATOM 1139 C C . GLY A 1 142 ? -24.649 5.515 9.445 1.00 84.00 142 GLY A C 1
ATOM 1140 O O . GLY A 1 142 ? -25.705 4.924 9.187 1.00 84.00 142 GLY A O 1
ATOM 1141 N N . ARG A 1 143 ? -23.563 5.388 8.671 1.00 86.69 143 ARG A N 1
ATOM 1142 C CA . ARG A 1 143 ? -23.508 4.615 7.417 1.00 86.69 143 ARG A CA 1
ATOM 1143 C C . ARG A 1 143 ? -23.008 3.199 7.661 1.00 86.69 143 ARG A C 1
ATOM 1145 O O . ARG A 1 143 ? -22.064 3.019 8.422 1.00 86.69 143 ARG A O 1
ATOM 1152 N N . SER A 1 144 ? -23.614 2.209 7.009 1.00 90.44 144 SER A N 1
ATOM 1153 C CA . SER A 1 144 ? -23.091 0.839 7.003 1.00 90.44 144 SER A CA 1
ATOM 1154 C C . SER A 1 144 ? -21.822 0.789 6.161 1.00 90.44 144 SER A C 1
ATOM 1156 O O . SER A 1 144 ? -21.871 1.102 4.977 1.00 90.44 144 SER A O 1
ATOM 1158 N N . VAL A 1 145 ? -20.703 0.422 6.776 1.00 91.75 145 VAL A N 1
ATOM 1159 C CA . VAL A 1 145 ? -19.379 0.346 6.157 1.00 91.75 145 VAL A CA 1
ATOM 1160 C C . VAL A 1 145 ? -18.832 -1.062 6.353 1.00 91.75 145 VAL A C 1
ATOM 1162 O O . VAL A 1 145 ? -18.896 -1.604 7.460 1.00 91.75 145 VAL A O 1
ATOM 1165 N N . ALA A 1 146 ? -18.269 -1.632 5.288 1.00 93.06 146 ALA A N 1
ATOM 1166 C CA . ALA A 1 146 ? -17.470 -2.849 5.367 1.00 93.06 146 ALA A CA 1
ATOM 1167 C C . ALA A 1 146 ? -16.064 -2.600 4.816 1.00 93.06 146 ALA A C 1
ATOM 1169 O O . ALA A 1 146 ? -15.901 -1.940 3.786 1.00 93.06 146 ALA A O 1
ATOM 1170 N N . ILE A 1 147 ? -15.064 -3.126 5.518 1.00 94.19 147 ILE A N 1
ATOM 1171 C CA . ILE A 1 147 ? -13.638 -3.014 5.218 1.00 94.19 147 ILE A CA 1
ATOM 1172 C C . ILE A 1 147 ? -13.119 -4.429 4.982 1.00 94.19 147 ILE A C 1
ATOM 1174 O O . ILE A 1 147 ? -13.216 -5.288 5.860 1.00 94.19 147 ILE A O 1
ATOM 1178 N N . VAL A 1 148 ? -12.593 -4.656 3.784 1.00 94.62 148 VAL A N 1
ATOM 1179 C CA . VAL A 1 148 ? -11.991 -5.915 3.341 1.00 94.62 148 VAL A CA 1
ATOM 1180 C C . VAL A 1 148 ? -10.497 -5.694 3.154 1.00 94.62 148 VAL A C 1
ATOM 1182 O O . VAL A 1 148 ? -10.099 -4.736 2.487 1.00 94.62 148 VAL A O 1
ATOM 1185 N N . ASN A 1 149 ? -9.675 -6.576 3.714 1.00 93.19 149 ASN A N 1
ATOM 1186 C CA . ASN A 1 149 ? -8.225 -6.473 3.579 1.00 93.19 149 ASN A CA 1
ATOM 1187 C C . ASN A 1 149 ? -7.799 -6.873 2.163 1.00 93.19 149 ASN A C 1
ATOM 1189 O O . ASN A 1 149 ? -8.160 -7.939 1.671 1.00 93.19 149 ASN A O 1
ATOM 1193 N N . ALA A 1 150 ? -7.031 -6.008 1.501 1.00 93.19 150 ALA A N 1
ATOM 1194 C CA . ALA A 1 150 ? -6.352 -6.338 0.249 1.00 93.19 150 ALA A CA 1
ATOM 1195 C C . ALA A 1 150 ? -4.889 -6.723 0.509 1.00 93.19 150 ALA A C 1
ATOM 1197 O O . ALA A 1 150 ? -4.382 -7.667 -0.089 1.00 93.19 150 ALA A O 1
ATOM 1198 N N . THR A 1 151 ? -4.228 -5.995 1.407 1.00 94.31 151 THR A N 1
ATOM 1199 C CA . THR A 1 151 ? -2.881 -6.273 1.929 1.00 94.31 151 THR A CA 1
ATOM 1200 C C . THR A 1 151 ? -2.823 -5.869 3.406 1.00 94.31 151 THR A C 1
ATOM 1202 O O . THR A 1 151 ? -3.870 -5.600 3.995 1.00 94.31 151 THR A O 1
ATOM 1205 N N . GLN A 1 152 ? -1.636 -5.813 4.023 1.00 93.44 152 GLN A N 1
ATOM 1206 C CA . GLN A 1 152 ? -1.516 -5.442 5.436 1.00 93.44 152 GLN A CA 1
ATOM 1207 C C . GLN A 1 152 ? -1.895 -3.978 5.702 1.00 93.44 152 GLN A C 1
ATOM 1209 O O . GLN A 1 152 ? -2.405 -3.658 6.771 1.00 93.44 152 GLN A O 1
ATOM 1214 N N . PHE A 1 153 ? -1.670 -3.090 4.730 1.00 95.56 153 PHE A N 1
ATOM 1215 C CA . PHE A 1 153 ? -1.958 -1.660 4.847 1.00 95.56 153 PHE A CA 1
ATOM 1216 C C . PHE A 1 153 ? -2.898 -1.128 3.763 1.00 95.56 153 PHE A C 1
ATOM 1218 O O . PHE A 1 153 ? -3.025 0.086 3.603 1.00 95.56 153 PHE A O 1
ATOM 1225 N N . THR A 1 154 ? -3.552 -2.000 2.994 1.00 94.50 154 THR A N 1
ATOM 1226 C CA . THR A 1 154 ? -4.476 -1.586 1.930 1.00 94.50 154 THR A CA 1
ATOM 1227 C C . THR A 1 154 ? -5.805 -2.314 2.046 1.00 94.50 154 THR A C 1
ATOM 1229 O O . THR A 1 154 ? -5.850 -3.530 2.218 1.00 94.50 154 THR A O 1
ATOM 1232 N N . TYR A 1 155 ? -6.893 -1.568 1.860 1.00 94.62 155 TYR A N 1
ATOM 1233 C CA . TYR A 1 155 ? -8.260 -2.020 2.089 1.00 94.62 155 TYR A CA 1
ATOM 1234 C C . TYR A 1 155 ? -9.156 -1.727 0.898 1.00 94.62 155 TYR A C 1
ATOM 1236 O O . TYR A 1 155 ? -9.035 -0.671 0.273 1.00 94.62 155 TYR A O 1
ATOM 1244 N N . ILE A 1 156 ? -10.120 -2.606 0.638 1.00 94.19 156 ILE A N 1
ATOM 1245 C CA . ILE A 1 156 ? -11.309 -2.270 -0.143 1.00 94.19 156 ILE A CA 1
ATOM 1246 C C . ILE A 1 156 ? -12.436 -1.935 0.829 1.00 94.19 156 ILE A C 1
ATOM 1248 O O . ILE A 1 156 ? -12.845 -2.760 1.642 1.00 94.19 156 ILE A O 1
ATOM 1252 N N . VAL A 1 157 ? -12.947 -0.714 0.728 1.00 93.12 157 VAL A N 1
ATOM 1253 C CA . VAL A 1 157 ? -13.963 -0.170 1.624 1.00 93.12 157 VAL A CA 1
ATOM 1254 C C . VAL A 1 157 ? -15.253 0.082 0.860 1.00 93.12 157 VAL A C 1
ATOM 1256 O O . VAL A 1 157 ? -15.255 0.736 -0.183 1.00 93.12 157 VAL A O 1
ATOM 1259 N N . THR A 1 158 ? -16.362 -0.405 1.401 1.00 92.00 158 THR A N 1
ATOM 1260 C CA . THR A 1 158 ? -17.715 -0.197 0.868 1.00 92.00 158 THR A CA 1
ATOM 1261 C C . THR A 1 158 ? -18.546 0.658 1.821 1.00 92.00 158 THR A C 1
ATOM 1263 O O . THR A 1 158 ? -18.240 0.752 3.009 1.00 92.00 158 THR A O 1
ATOM 1266 N N . GLY A 1 159 ? -19.576 1.333 1.303 1.00 87.81 159 GLY A N 1
ATOM 1267 C CA . GLY A 1 159 ? -20.506 2.128 2.117 1.00 87.81 159 GLY A CA 1
ATOM 1268 C C . GLY A 1 159 ? -20.049 3.550 2.469 1.00 87.81 159 GLY A C 1
ATOM 1269 O O . GLY A 1 159 ? -20.849 4.354 2.951 1.00 87.81 159 GLY A O 1
ATOM 1270 N N . LEU A 1 160 ? -18.793 3.913 2.175 1.00 85.31 160 LEU A N 1
ATOM 1271 C CA . LEU A 1 160 ? -18.335 5.311 2.227 1.00 85.31 160 LEU A CA 1
ATOM 1272 C C . LEU A 1 160 ? -18.776 6.119 0.993 1.00 85.31 160 LEU A C 1
ATOM 1274 O O . LEU A 1 160 ? -19.048 7.314 1.109 1.00 85.31 160 LEU A O 1
ATOM 1278 N N . MET A 1 161 ? -18.855 5.457 -0.163 1.00 84.44 161 MET A N 1
ATOM 1279 C CA . MET A 1 161 ? -19.281 5.975 -1.468 1.00 84.44 161 MET A CA 1
ATOM 1280 C C . MET A 1 161 ? -20.160 4.924 -2.164 1.00 84.44 161 MET A C 1
ATOM 1282 O O . MET A 1 161 ? -20.227 3.786 -1.702 1.00 84.44 161 MET A O 1
ATOM 1286 N N . GLU A 1 162 ? -20.791 5.291 -3.285 1.00 82.31 162 GLU A N 1
ATOM 1287 C CA . GLU A 1 162 ? -21.589 4.364 -4.111 1.00 82.31 162 GLU A CA 1
ATOM 1288 C C . GLU A 1 162 ? -20.773 3.160 -4.599 1.00 82.31 162 GLU A C 1
ATOM 1290 O O . GLU A 1 162 ? -21.252 2.032 -4.560 1.00 82.31 162 GLU A O 1
ATOM 1295 N N . ASN A 1 163 ? -19.522 3.393 -5.009 1.00 85.44 163 ASN A N 1
ATOM 1296 C CA . ASN A 1 163 ? -18.619 2.350 -5.489 1.00 85.44 163 ASN A CA 1
ATOM 1297 C C . ASN A 1 163 ? -17.578 1.969 -4.420 1.00 85.44 163 ASN A C 1
ATOM 1299 O O . ASN A 1 163 ? -17.119 2.857 -3.687 1.00 85.44 163 ASN A O 1
ATOM 1303 N N . PRO A 1 164 ? -17.139 0.694 -4.363 1.00 89.00 164 PRO A N 1
ATOM 1304 C CA . PRO A 1 164 ? -16.036 0.273 -3.504 1.00 89.00 164 PRO A CA 1
ATOM 1305 C C . PRO A 1 164 ? -14.768 1.102 -3.745 1.00 89.00 164 PRO A C 1
ATOM 1307 O O . PRO A 1 164 ? -14.346 1.326 -4.882 1.00 89.00 164 PRO A O 1
ATOM 1310 N N . LEU A 1 165 ? -14.131 1.544 -2.663 1.00 90.50 165 LEU A N 1
ATOM 1311 C CA . LEU A 1 165 ? -12.902 2.328 -2.700 1.00 90.50 165 LEU A CA 1
ATOM 1312 C C . LEU A 1 165 ? -11.719 1.483 -2.246 1.00 90.50 165 LEU A C 1
ATOM 1314 O O . LEU A 1 165 ? -11.739 0.942 -1.150 1.00 90.50 165 LEU A O 1
ATOM 1318 N N . LEU A 1 166 ? -10.650 1.443 -3.040 1.00 91.50 166 LEU A N 1
ATOM 1319 C CA . LEU A 1 166 ? -9.362 0.939 -2.564 1.00 91.50 166 LEU A CA 1
ATOM 1320 C C . LEU A 1 166 ? -8.595 2.086 -1.881 1.00 91.50 166 LEU A C 1
ATOM 1322 O O . LEU A 1 166 ? -8.256 3.066 -2.554 1.00 91.50 166 LEU A O 1
ATOM 1326 N N . LEU A 1 167 ? -8.328 1.960 -0.582 1.00 92.38 167 LEU A N 1
ATOM 1327 C CA . LEU A 1 167 ? -7.709 2.975 0.281 1.00 92.38 167 LEU A CA 1
ATOM 1328 C C . LEU A 1 167 ? -6.494 2.391 1.015 1.00 92.38 167 LEU A C 1
ATOM 1330 O O . LEU A 1 167 ? -6.512 1.223 1.395 1.00 92.38 167 LEU A O 1
ATOM 1334 N N . SER A 1 168 ? -5.449 3.200 1.208 1.00 93.94 168 SER A N 1
ATOM 1335 C CA . SER A 1 168 ? -4.338 2.861 2.107 1.00 93.94 168 SER A CA 1
ATOM 1336 C C . SER A 1 168 ? -4.741 3.081 3.568 1.00 93.94 168 SER A C 1
ATOM 1338 O O . SER A 1 168 ? -5.744 3.745 3.844 1.00 93.94 168 SER A O 1
ATOM 1340 N N . GLN A 1 169 ? -3.970 2.532 4.504 1.00 95.38 169 GLN A N 1
ATOM 1341 C CA . GLN A 1 169 ? -4.221 2.628 5.939 1.00 95.38 169 GLN A CA 1
ATOM 1342 C C . GLN A 1 169 ? -4.269 4.075 6.404 1.00 95.38 169 GLN A C 1
ATOM 1344 O O . GLN A 1 169 ? -5.235 4.465 7.058 1.00 95.38 169 GLN A O 1
ATOM 1349 N N . VAL A 1 170 ? -3.298 4.895 6.004 1.00 94.81 170 VAL A N 1
ATOM 1350 C CA . VAL A 1 170 ? -3.273 6.307 6.390 1.00 94.81 170 VAL A CA 1
ATOM 1351 C C . VAL A 1 170 ? -4.421 7.084 5.734 1.00 94.81 170 VAL A C 1
ATOM 1353 O O . VAL A 1 170 ? -5.104 7.838 6.424 1.00 94.81 170 VAL A O 1
ATOM 1356 N N . ASP A 1 171 ? -4.708 6.887 4.438 1.00 92.88 171 ASP A N 1
ATOM 1357 C CA . ASP A 1 171 ? -5.830 7.587 3.776 1.00 92.88 171 ASP A CA 1
ATOM 1358 C C . ASP A 1 171 ? -7.178 7.207 4.415 1.00 92.88 171 ASP A C 1
ATOM 1360 O O . ASP A 1 171 ? -8.019 8.071 4.674 1.00 92.88 171 ASP A O 1
ATOM 1364 N N . LEU A 1 172 ? -7.382 5.925 4.736 1.00 93.25 172 LEU A N 1
ATOM 1365 C CA . LEU A 1 172 ? -8.585 5.474 5.429 1.00 93.25 172 LEU A CA 1
ATOM 1366 C C . LEU A 1 172 ? -8.668 6.063 6.842 1.00 93.25 172 LEU A C 1
ATOM 1368 O O . LEU A 1 172 ? -9.687 6.665 7.172 1.00 93.25 172 LEU A O 1
ATOM 1372 N N . ALA A 1 173 ? -7.602 5.977 7.641 1.00 94.12 173 ALA A N 1
ATOM 1373 C CA . ALA A 1 173 ? -7.548 6.548 8.987 1.00 94.12 173 ALA A CA 1
ATOM 1374 C C . ALA A 1 173 ? -7.925 8.038 8.993 1.00 94.12 173 ALA A C 1
ATOM 1376 O O . ALA A 1 173 ? -8.809 8.462 9.742 1.00 94.12 173 ALA A O 1
ATOM 1377 N N . LYS A 1 174 ? -7.330 8.825 8.087 1.00 92.44 174 LYS A N 1
ATOM 1378 C CA . LYS A 1 174 ? -7.621 10.258 7.948 1.00 92.44 174 LYS A CA 1
ATOM 1379 C C . LYS A 1 174 ? -9.075 10.527 7.567 1.00 92.44 174 LYS A C 1
ATOM 1381 O O . LYS A 1 174 ? -9.689 11.432 8.125 1.00 92.44 174 LYS A O 1
ATOM 1386 N N . ARG A 1 175 ? -9.657 9.741 6.657 1.00 90.38 175 ARG A N 1
ATOM 1387 C CA . ARG A 1 175 ? -11.075 9.876 6.265 1.00 90.38 175 ARG A CA 1
ATOM 1388 C C . ARG A 1 175 ? -12.045 9.514 7.379 1.00 90.38 175 ARG A C 1
ATOM 1390 O O . ARG A 1 175 ? -13.146 10.055 7.412 1.00 90.38 175 ARG A O 1
ATOM 1397 N N . LEU A 1 176 ? -11.646 8.600 8.256 1.00 90.94 176 LEU A N 1
ATOM 1398 C CA . LEU A 1 176 ? -12.426 8.193 9.420 1.00 90.94 176 LEU A CA 1
ATOM 1399 C C . LEU A 1 176 ? -12.254 9.142 10.615 1.00 90.94 176 LEU A C 1
ATOM 1401 O O . LEU A 1 176 ? -12.928 8.963 11.623 1.00 90.94 176 LEU A O 1
ATOM 1405 N N . GLY A 1 177 ? -11.412 10.171 10.490 1.00 91.50 177 GLY A N 1
ATOM 1406 C CA . GLY A 1 177 ? -11.237 11.201 11.512 1.00 91.50 177 GLY A CA 1
ATOM 1407 C C . GLY A 1 177 ? -10.150 10.898 12.540 1.00 91.50 177 GLY A C 1
ATOM 1408 O O . GLY A 1 177 ? -10.102 11.581 13.557 1.00 91.50 177 GLY A O 1
ATOM 1409 N N . MET A 1 178 ? -9.266 9.925 12.286 1.00 93.62 178 MET A N 1
ATOM 1410 C CA . MET A 1 178 ? -8.076 9.737 13.117 1.00 93.62 178 MET A CA 1
ATOM 1411 C C . MET A 1 178 ? -7.194 10.992 13.033 1.00 93.62 178 MET A C 1
ATOM 1413 O O . MET A 1 178 ? -6.869 11.483 11.939 1.00 93.62 178 MET A O 1
ATOM 1417 N N . ASP A 1 179 ? -6.834 11.544 14.187 1.00 94.12 179 ASP A N 1
ATOM 1418 C CA . ASP A 1 179 ? -5.991 12.731 14.276 1.00 94.12 179 ASP A CA 1
ATOM 1419 C C . ASP A 1 179 ? -4.535 12.416 13.894 1.00 94.12 179 ASP A C 1
ATOM 1421 O O . ASP A 1 179 ? -4.090 11.268 13.941 1.00 94.12 179 ASP A O 1
ATOM 1425 N N . ASP A 1 180 ? -3.790 13.446 13.484 1.00 94.88 180 ASP A N 1
ATOM 1426 C CA . ASP A 1 180 ? -2.409 13.274 13.017 1.00 94.88 180 ASP A CA 1
ATOM 1427 C C . ASP A 1 180 ? -1.489 12.724 14.111 1.00 94.88 180 ASP A C 1
ATOM 1429 O O . ASP A 1 180 ? -0.608 11.924 13.807 1.00 94.88 180 ASP A O 1
ATOM 1433 N N . ALA A 1 181 ? -1.707 13.082 15.382 1.00 95.06 181 ALA A N 1
ATOM 1434 C CA . ALA A 1 181 ? -0.865 12.600 16.472 1.00 95.06 181 ALA A CA 1
ATOM 1435 C C . ALA A 1 181 ? -1.057 11.097 16.705 1.00 95.06 181 ALA A C 1
ATOM 1437 O O . ALA A 1 181 ? -0.073 10.384 16.882 1.00 95.06 181 ALA A O 1
ATOM 1438 N N . THR A 1 182 ? -2.292 10.597 16.639 1.00 94.94 182 THR A N 1
ATOM 1439 C CA . THR A 1 182 ? -2.583 9.156 16.707 1.00 94.94 182 THR A CA 1
ATOM 1440 C C . THR A 1 182 ? -1.984 8.409 15.514 1.00 94.94 182 THR A C 1
ATOM 1442 O O . THR A 1 182 ? -1.329 7.386 15.704 1.00 94.94 182 THR A O 1
ATOM 1445 N N . VAL A 1 183 ? -2.103 8.944 14.290 1.00 95.75 183 VAL A N 1
ATOM 1446 C CA . VAL A 1 183 ? -1.468 8.333 13.105 1.00 95.75 183 VAL A CA 1
ATOM 1447 C C . VAL A 1 183 ? 0.051 8.235 13.281 1.00 95.75 183 VAL A C 1
ATOM 1449 O O . VAL A 1 183 ? 0.628 7.172 13.049 1.00 95.75 183 VAL A O 1
ATOM 1452 N N . LEU A 1 184 ? 0.696 9.324 13.709 1.00 95.50 184 LEU A N 1
ATOM 1453 C CA . LEU A 1 184 ? 2.147 9.389 13.909 1.00 95.50 184 LEU A CA 1
ATOM 1454 C C . LEU A 1 184 ? 2.639 8.528 15.078 1.00 95.50 184 LEU A C 1
ATOM 1456 O O . LEU A 1 184 ? 3.763 8.040 15.028 1.00 95.50 184 LEU A O 1
ATOM 1460 N N . ARG A 1 185 ? 1.830 8.358 16.128 1.00 95.62 185 ARG A N 1
ATOM 1461 C CA . ARG A 1 185 ? 2.188 7.567 17.312 1.00 95.62 185 ARG A CA 1
ATOM 1462 C C . ARG A 1 185 ? 1.993 6.069 17.092 1.00 95.62 185 ARG A C 1
ATOM 1464 O O . ARG A 1 185 ? 2.812 5.292 17.571 1.00 95.62 185 ARG A O 1
ATOM 1471 N N . ASP A 1 186 ? 0.934 5.674 16.387 1.00 94.06 186 ASP A N 1
ATOM 1472 C CA . ASP A 1 186 ? 0.495 4.275 16.364 1.00 94.06 186 ASP A CA 1
ATOM 1473 C C . ASP A 1 186 ? 0.702 3.625 14.986 1.00 94.06 186 ASP A C 1
ATOM 1475 O O . ASP A 1 186 ? 1.341 2.576 14.880 1.00 94.06 186 ASP A O 1
ATOM 1479 N N . LEU A 1 187 ? 0.207 4.248 13.908 1.00 95.19 187 LEU A N 1
ATOM 1480 C CA . LEU A 1 187 ? 0.244 3.643 12.569 1.00 95.19 187 LEU A CA 1
ATOM 1481 C C . LEU A 1 187 ? 1.632 3.723 11.930 1.00 95.19 187 LEU A C 1
ATOM 1483 O O . LEU A 1 187 ? 2.125 2.720 11.414 1.00 95.19 187 LEU A O 1
ATOM 1487 N N . ILE A 1 188 ? 2.271 4.896 11.962 1.00 95.50 188 ILE A N 1
ATOM 1488 C CA . ILE A 1 188 ? 3.578 5.095 11.318 1.00 95.50 188 ILE A CA 1
ATOM 1489 C C . ILE A 1 188 ? 4.660 4.181 11.918 1.00 95.50 188 ILE A C 1
ATOM 1491 O O . ILE A 1 188 ? 5.309 3.483 11.140 1.00 95.50 188 ILE A O 1
ATOM 1495 N N . PRO A 1 189 ? 4.817 4.055 13.250 1.00 95.19 189 PRO A N 1
ATOM 1496 C CA . PRO A 1 189 ? 5.838 3.169 13.810 1.00 95.19 189 PRO A CA 1
ATOM 1497 C C . PRO A 1 189 ? 5.597 1.690 13.484 1.00 95.19 189 PRO A C 1
ATOM 1499 O O . PRO A 1 189 ? 6.544 0.926 13.301 1.00 95.19 189 PRO A O 1
ATOM 1502 N N . PHE A 1 190 ? 4.334 1.266 13.362 1.00 95.19 190 PHE A N 1
ATOM 1503 C CA . PHE A 1 190 ? 4.013 -0.092 12.920 1.00 95.19 190 PHE A CA 1
ATOM 1504 C C . PHE A 1 190 ? 4.410 -0.334 11.461 1.00 95.19 190 PHE A C 1
ATOM 1506 O O . PHE A 1 190 ? 4.971 -1.383 11.141 1.00 95.19 190 PHE A O 1
ATOM 1513 N N . GLN A 1 191 ? 4.152 0.643 10.591 1.00 95.81 191 GLN A N 1
ATOM 1514 C CA . GLN A 1 191 ? 4.563 0.612 9.189 1.00 95.81 191 GLN A CA 1
ATOM 1515 C C . GLN A 1 191 ? 6.090 0.599 9.033 1.00 95.81 191 GLN A C 1
ATOM 1517 O O . GLN A 1 191 ? 6.611 -0.145 8.203 1.00 95.81 191 GLN A O 1
ATOM 1522 N N . GLU A 1 192 ? 6.807 1.384 9.839 1.00 95.25 192 GLU A N 1
ATOM 1523 C CA . GLU A 1 192 ? 8.274 1.416 9.866 1.00 95.25 192 GLU A CA 1
ATOM 1524 C C . GLU A 1 192 ? 8.849 0.076 10.322 1.00 95.25 192 GLU A C 1
ATOM 1526 O O . GLU A 1 192 ? 9.676 -0.498 9.617 1.00 95.25 192 GLU A O 1
ATOM 1531 N N . ARG A 1 193 ? 8.330 -0.495 11.417 1.00 95.75 193 ARG A N 1
ATOM 1532 C CA . ARG A 1 193 ? 8.737 -1.829 11.877 1.00 95.75 193 ARG A CA 1
ATOM 1533 C C . ARG A 1 193 ? 8.490 -2.899 10.816 1.00 95.75 193 ARG A C 1
ATOM 1535 O O . ARG A 1 193 ? 9.363 -3.723 10.567 1.00 95.75 193 ARG A O 1
ATOM 1542 N N . TRP A 1 194 ? 7.316 -2.887 10.181 1.00 96.69 194 TRP A N 1
ATOM 1543 C CA . TRP A 1 194 ? 7.022 -3.806 9.081 1.00 96.69 194 TRP A CA 1
ATOM 1544 C C . TRP A 1 194 ? 8.034 -3.671 7.950 1.00 96.69 194 TRP A C 1
ATOM 1546 O O . TRP A 1 194 ? 8.509 -4.682 7.437 1.00 96.69 194 TRP A O 1
ATOM 1556 N N . LEU A 1 195 ? 8.384 -2.436 7.577 1.00 96.88 195 LEU A N 1
ATOM 1557 C CA . LEU A 1 195 ? 9.357 -2.193 6.525 1.00 96.88 195 LEU A CA 1
ATOM 1558 C C . LEU A 1 195 ? 10.729 -2.730 6.934 1.00 96.88 195 LEU A C 1
ATOM 1560 O O . LEU A 1 195 ? 11.309 -3.487 6.168 1.00 96.88 195 LEU A O 1
ATOM 1564 N N . ASP A 1 196 ? 11.217 -2.414 8.130 1.00 97.38 196 ASP A N 1
ATOM 1565 C CA . ASP A 1 196 ? 12.520 -2.877 8.617 1.00 97.38 196 ASP A CA 1
ATOM 1566 C C . ASP A 1 196 ? 12.615 -4.410 8.655 1.00 97.38 196 ASP A C 1
ATOM 1568 O O . ASP A 1 196 ? 13.585 -4.991 8.158 1.00 97.38 196 ASP A O 1
ATOM 1572 N N . GLU A 1 197 ? 11.581 -5.083 9.168 1.00 97.56 197 GLU A N 1
ATOM 1573 C CA . GLU A 1 197 ? 11.515 -6.547 9.175 1.00 97.56 197 GLU A CA 1
ATOM 1574 C C . GLU A 1 197 ? 11.434 -7.119 7.755 1.00 97.56 197 GLU A C 1
ATOM 1576 O O . GLU A 1 197 ? 12.090 -8.118 7.445 1.00 97.56 197 GLU A O 1
ATOM 1581 N N . PHE A 1 198 ? 10.688 -6.467 6.859 1.00 97.38 198 PHE A N 1
ATOM 1582 C CA . PHE A 1 198 ? 10.616 -6.877 5.464 1.00 97.38 198 PHE A CA 1
ATOM 1583 C C . PHE A 1 198 ? 11.978 -6.765 4.779 1.00 97.38 198 PHE A C 1
ATOM 1585 O O . PHE A 1 198 ? 12.388 -7.721 4.124 1.00 97.38 198 PHE A O 1
ATOM 1592 N N . LEU A 1 199 ? 12.702 -5.655 4.969 1.00 97.19 199 LEU A N 1
ATOM 1593 C CA . LEU A 1 199 ? 14.040 -5.430 4.408 1.00 97.19 199 LEU A CA 1
ATOM 1594 C C . LEU A 1 199 ? 15.061 -6.468 4.889 1.00 97.19 199 LEU A C 1
ATOM 1596 O O . LEU A 1 199 ? 15.964 -6.830 4.134 1.00 97.19 199 LEU A O 1
ATOM 1600 N N . ALA A 1 200 ? 14.917 -6.953 6.123 1.00 97.00 200 ALA A N 1
ATOM 1601 C CA . ALA A 1 200 ? 15.758 -8.005 6.689 1.00 97.00 200 ALA A CA 1
ATOM 1602 C C . ALA A 1 200 ? 15.339 -9.426 6.259 1.00 97.00 200 ALA A C 1
ATOM 1604 O O . ALA A 1 200 ? 16.083 -10.386 6.474 1.00 97.00 200 ALA A O 1
ATOM 1605 N N . SER A 1 201 ? 14.152 -9.584 5.670 1.00 96.81 201 SER A N 1
ATOM 1606 C CA . SER A 1 201 ? 13.599 -10.891 5.320 1.00 96.81 201 SER A CA 1
ATOM 1607 C C . SER A 1 201 ? 14.151 -11.438 3.993 1.00 96.81 201 SER A C 1
ATOM 1609 O O . SER A 1 201 ? 14.440 -10.676 3.067 1.00 96.81 201 SER A O 1
ATOM 1611 N N . PRO A 1 202 ? 14.178 -12.773 3.807 1.00 96.06 202 PRO A N 1
ATOM 1612 C CA . PRO A 1 202 ? 14.486 -13.375 2.506 1.00 96.06 202 PRO A CA 1
ATOM 1613 C C . PRO A 1 202 ? 13.518 -12.953 1.389 1.00 96.06 202 PRO A C 1
ATOM 1615 O O . PRO A 1 202 ? 13.870 -12.992 0.209 1.00 96.06 202 PRO A O 1
ATOM 1618 N N . ALA A 1 203 ? 12.293 -12.545 1.746 1.00 95.00 203 ALA A N 1
ATOM 1619 C CA . ALA A 1 203 ? 11.281 -12.120 0.787 1.00 95.00 203 ALA A CA 1
ATOM 1620 C C . ALA A 1 203 ? 11.685 -10.837 0.043 1.00 95.00 203 ALA A C 1
ATOM 1622 O O . ALA A 1 203 ? 11.256 -10.658 -1.096 1.00 95.00 203 ALA A O 1
ATOM 1623 N N . PHE A 1 204 ? 12.540 -9.990 0.630 1.00 96.94 204 PHE A N 1
ATOM 1624 C CA . PHE A 1 204 ? 13.021 -8.751 0.009 1.00 96.94 204 PHE A CA 1
ATOM 1625 C C . PHE A 1 204 ? 13.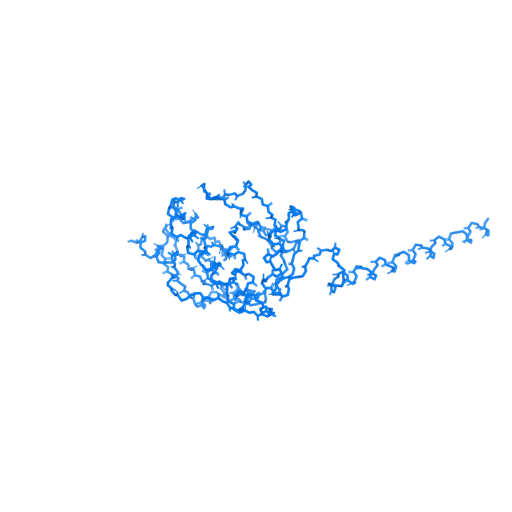853 -8.988 -1.261 1.00 96.94 204 PHE A C 1
ATOM 1627 O O . PHE A 1 204 ? 13.814 -8.192 -2.207 1.00 96.94 204 PHE A O 1
ATOM 1634 N N . ASP A 1 205 ? 14.557 -10.119 -1.299 1.00 95.88 205 ASP A N 1
ATOM 1635 C CA . ASP A 1 205 ? 15.414 -10.527 -2.413 1.00 95.88 205 ASP A CA 1
ATOM 1636 C C . ASP A 1 205 ? 14.749 -11.537 -3.350 1.00 95.88 205 ASP A C 1
ATOM 1638 O O . ASP A 1 205 ? 15.250 -11.810 -4.447 1.00 95.88 205 ASP A O 1
ATOM 1642 N N . ALA A 1 206 ? 13.595 -12.071 -2.950 1.00 95.56 206 ALA A N 1
ATOM 1643 C CA . ALA A 1 206 ? 12.825 -12.993 -3.761 1.00 95.56 206 ALA A CA 1
ATOM 1644 C C . ALA A 1 206 ? 12.269 -12.307 -5.018 1.00 95.56 206 ALA A C 1
ATOM 1646 O O . ALA A 1 206 ? 11.906 -11.127 -5.032 1.00 95.56 206 ALA A O 1
ATOM 1647 N N . ARG A 1 207 ? 12.164 -13.075 -6.107 1.00 95.88 207 ARG A N 1
ATOM 1648 C CA . ARG A 1 207 ? 11.432 -12.628 -7.296 1.00 95.88 207 ARG A CA 1
ATOM 1649 C C . ARG A 1 207 ? 9.934 -12.668 -7.034 1.00 95.88 207 ARG A C 1
ATOM 1651 O O . ARG A 1 207 ? 9.442 -13.615 -6.432 1.00 95.88 207 ARG A O 1
ATOM 1658 N N . TYR A 1 208 ? 9.215 -11.683 -7.562 1.00 93.31 208 TYR A N 1
ATOM 1659 C CA . TYR A 1 208 ? 7.756 -11.689 -7.547 1.00 93.31 208 TYR A CA 1
ATOM 1660 C C . TYR A 1 208 ? 7.169 -12.901 -8.308 1.00 93.31 208 TYR A C 1
ATOM 1662 O O . TYR A 1 208 ? 7.726 -13.288 -9.344 1.00 93.31 208 TYR A O 1
ATOM 1670 N N . PRO A 1 209 ? 6.013 -13.446 -7.875 1.00 93.06 209 PRO A N 1
ATOM 1671 C CA . PRO A 1 209 ? 5.249 -13.039 -6.692 1.00 93.06 209 PRO A CA 1
ATOM 1672 C C . PRO A 1 209 ? 5.916 -13.508 -5.389 1.00 93.06 209 PRO A C 1
ATOM 1674 O O . PRO A 1 209 ? 6.474 -14.597 -5.324 1.00 93.06 209 PRO A O 1
ATOM 1677 N N . THR A 1 210 ? 5.840 -12.675 -4.355 1.00 93.06 210 THR A N 1
ATOM 1678 C CA . THR A 1 210 ? 6.300 -12.979 -2.992 1.00 93.06 210 THR A CA 1
ATOM 1679 C C . THR A 1 210 ? 5.303 -12.376 -2.005 1.00 93.06 210 THR A C 1
ATOM 1681 O O . THR A 1 210 ? 4.524 -11.515 -2.399 1.00 93.06 210 THR A O 1
ATOM 1684 N N . GLN A 1 211 ? 5.291 -12.829 -0.756 1.00 91.88 211 GLN A N 1
ATOM 1685 C CA . GLN A 1 211 ? 4.406 -12.311 0.286 1.00 91.88 211 GLN A CA 1
ATOM 1686 C C . GLN A 1 211 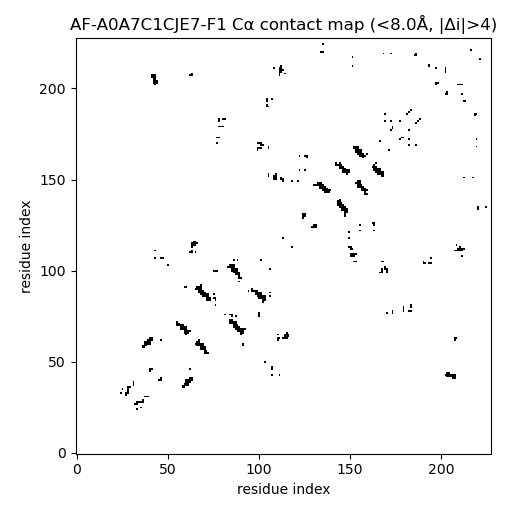? 5.180 -12.155 1.590 1.00 91.88 211 GLN A C 1
ATOM 1688 O O . GLN A 1 211 ? 6.062 -12.957 1.900 1.00 91.88 211 GLN A O 1
ATOM 1693 N N . PHE A 1 212 ? 4.839 -11.121 2.346 1.00 95.19 212 PHE A N 1
ATOM 1694 C CA . PHE A 1 212 ? 5.409 -10.823 3.645 1.00 95.19 212 PHE A CA 1
ATOM 1695 C C . PHE A 1 212 ? 4.372 -10.117 4.519 1.00 95.19 212 PHE A C 1
ATOM 1697 O O . PHE A 1 212 ? 3.976 -8.984 4.245 1.00 95.19 212 PHE A O 1
ATOM 1704 N N . PHE A 1 213 ? 3.954 -10.788 5.587 1.00 91.81 213 PHE A N 1
ATOM 1705 C CA . PHE A 1 213 ? 3.017 -10.257 6.567 1.00 91.81 213 PHE A CA 1
ATOM 1706 C C . PHE A 1 213 ? 3.624 -10.400 7.955 1.00 91.81 213 PHE A C 1
ATOM 1708 O O . PHE A 1 213 ? 4.178 -11.454 8.276 1.00 91.81 213 PHE A O 1
ATOM 1715 N N . LEU A 1 214 ? 3.484 -9.366 8.782 1.00 91.06 214 LEU A N 1
ATOM 1716 C CA . LEU A 1 214 ? 3.766 -9.514 10.206 1.00 91.06 214 LEU A CA 1
ATOM 1717 C C . LEU A 1 214 ? 2.555 -10.111 10.926 1.00 91.06 214 LEU A C 1
ATOM 1719 O O . LEU A 1 214 ? 1.423 -9.731 10.616 1.00 91.06 214 LEU A O 1
ATOM 1723 N N . PRO A 1 215 ? 2.767 -11.006 11.905 1.00 85.62 215 PRO A N 1
ATOM 1724 C CA . PRO A 1 215 ? 1.691 -11.448 12.774 1.00 85.62 215 PRO A CA 1
ATOM 1725 C C . PRO A 1 215 ? 1.216 -10.283 13.654 1.00 85.62 215 PRO A C 1
ATOM 1727 O O . PRO A 1 215 ? 2.021 -9.491 14.146 1.00 85.62 215 PRO A O 1
ATOM 1730 N N . GLY A 1 216 ? -0.091 -10.202 13.885 1.00 81.50 216 GLY A N 1
ATOM 1731 C CA . GLY A 1 216 ? -0.692 -9.209 14.770 1.00 81.50 216 GLY A CA 1
ATOM 1732 C C . GLY A 1 216 ? -2.043 -8.718 14.271 1.00 81.50 216 GLY A C 1
ATOM 1733 O O . GLY A 1 216 ? -2.444 -8.998 13.140 1.00 81.50 216 GLY A O 1
ATOM 1734 N N . ASP A 1 217 ? -2.734 -7.983 15.137 1.00 85.12 217 ASP A N 1
ATOM 1735 C CA . ASP A 1 217 ? -3.981 -7.323 14.778 1.00 85.12 217 ASP A CA 1
ATOM 1736 C C . ASP A 1 217 ? -3.714 -6.097 13.901 1.00 85.12 217 ASP A C 1
ATOM 1738 O O . ASP A 1 217 ? -2.724 -5.377 14.060 1.00 85.12 217 ASP A O 1
ATOM 1742 N N . ASP A 1 218 ? -4.638 -5.835 12.983 1.00 90.12 218 ASP A N 1
ATOM 1743 C CA . ASP A 1 218 ? -4.645 -4.604 12.209 1.00 90.12 218 ASP A CA 1
ATOM 1744 C C . ASP A 1 218 ? -5.031 -3.427 13.110 1.00 90.12 218 ASP A C 1
ATOM 1746 O O . ASP A 1 218 ? -6.186 -3.281 13.518 1.00 90.12 218 ASP A O 1
ATOM 1750 N N . LEU A 1 219 ? -4.048 -2.571 13.390 1.00 91.44 219 LEU A N 1
ATOM 1751 C CA . LEU A 1 219 ? -4.187 -1.415 14.272 1.00 91.44 219 LEU A CA 1
ATOM 1752 C C . LEU A 1 219 ? -5.314 -0.467 13.856 1.00 91.44 219 LEU A C 1
ATOM 1754 O O . LEU A 1 219 ? -6.009 0.066 14.721 1.00 91.44 219 LEU A O 1
ATOM 1758 N N . LEU A 1 220 ? -5.529 -0.267 12.551 1.00 93.50 220 LEU A N 1
ATOM 1759 C CA . LEU A 1 220 ? -6.597 0.611 12.086 1.00 93.50 220 LEU A CA 1
ATOM 1760 C C . LEU A 1 220 ? -7.957 -0.020 12.376 1.00 93.50 220 LEU A C 1
ATOM 1762 O O . LEU A 1 220 ? -8.854 0.641 12.892 1.00 93.50 220 LEU A O 1
ATOM 1766 N N . VAL A 1 221 ? -8.113 -1.305 12.074 1.00 92.38 221 VAL A N 1
ATOM 1767 C CA . VAL A 1 221 ? -9.362 -2.032 12.327 1.00 92.38 221 VAL A CA 1
ATOM 1768 C C . VAL A 1 221 ? -9.651 -2.154 13.822 1.00 92.38 221 VAL A C 1
ATOM 1770 O O . VAL A 1 221 ? -10.810 -2.022 14.220 1.00 92.38 221 VAL A O 1
ATOM 1773 N N . THR A 1 222 ? -8.630 -2.368 14.651 1.00 93.12 222 THR A N 1
ATOM 1774 C CA . THR A 1 222 ? -8.754 -2.361 16.114 1.00 93.12 222 THR A CA 1
ATOM 1775 C C . THR A 1 222 ? -9.245 -1.004 16.607 1.00 93.12 222 THR A C 1
ATOM 1777 O O . THR A 1 222 ? -10.279 -0.947 17.268 1.00 93.12 222 THR A O 1
ATOM 1780 N N . TRP A 1 223 ? -8.620 0.093 16.170 1.00 93.44 223 TRP A N 1
ATOM 1781 C CA . TRP A 1 223 ? -9.075 1.445 16.502 1.00 93.44 223 TRP A CA 1
ATOM 1782 C C . TRP A 1 223 ? -10.530 1.703 16.072 1.00 93.44 223 TRP A C 1
ATOM 1784 O O . TRP A 1 223 ? -11.327 2.218 16.852 1.00 93.44 223 TRP A O 1
ATOM 1794 N N . ILE A 1 224 ? -10.938 1.277 14.868 1.00 91.50 224 ILE A N 1
ATOM 1795 C CA . ILE A 1 224 ? -12.332 1.431 14.401 1.00 91.50 224 ILE A CA 1
ATOM 1796 C C . ILE A 1 224 ? -13.321 0.680 15.305 1.00 91.50 224 ILE A C 1
ATOM 1798 O O . ILE A 1 224 ? -14.451 1.136 15.502 1.00 91.50 224 ILE A O 1
ATOM 1802 N N . LYS A 1 225 ? -12.938 -0.488 15.830 1.00 89.44 225 LYS A N 1
ATOM 1803 C CA . LYS A 1 225 ? -13.788 -1.268 16.743 1.00 89.44 225 LYS A CA 1
ATOM 1804 C C . LYS A 1 225 ? -13.961 -0.569 18.094 1.00 89.44 225 LYS A C 1
ATOM 1806 O O . LYS A 1 225 ? -15.026 -0.715 18.687 1.00 89.44 225 LYS A O 1
ATOM 1811 N N . GLU A 1 226 ? -12.965 0.199 18.527 1.00 86.25 226 GLU A N 1
ATOM 1812 C CA . GLU A 1 226 ? -12.956 0.959 19.784 1.00 86.25 226 GLU A CA 1
ATOM 1813 C C . GLU A 1 226 ? -13.692 2.307 19.703 1.00 86.25 226 GLU A C 1
ATOM 1815 O O . GLU A 1 226 ? -14.087 2.844 20.731 1.00 86.25 226 GLU A O 1
ATOM 1820 N N . LEU A 1 227 ? -13.952 2.839 18.502 1.00 71.56 227 LEU A N 1
ATOM 1821 C CA . LEU A 1 227 ? -14.753 4.063 18.294 1.00 71.56 227 LEU A CA 1
ATOM 1822 C C . LEU A 1 227 ? -16.256 3.908 18.605 1.00 71.56 227 LEU A C 1
ATOM 1824 O O . LEU A 1 227 ? -17.022 4.842 18.358 1.00 71.56 227 LEU A O 1
ATOM 1828 N N . ARG A 1 228 ? -16.696 2.729 19.054 1.00 54.34 228 ARG A N 1
ATOM 1829 C CA . ARG A 1 228 ? -18.102 2.425 19.351 1.00 54.34 228 ARG A CA 1
ATOM 1830 C C . ARG A 1 228 ? -18.504 2.820 20.762 1.00 54.34 228 ARG A C 1
ATOM 1832 O O . ARG A 1 228 ? -17.797 2.421 21.708 1.00 54.34 228 ARG A O 1
#

Foldseek 3Di:
DVVVVVVVVVVVVVVVVVVVVVVVQVVCVVVVVDCPAAAEDQFLLSVVCVVPDPDQDHQ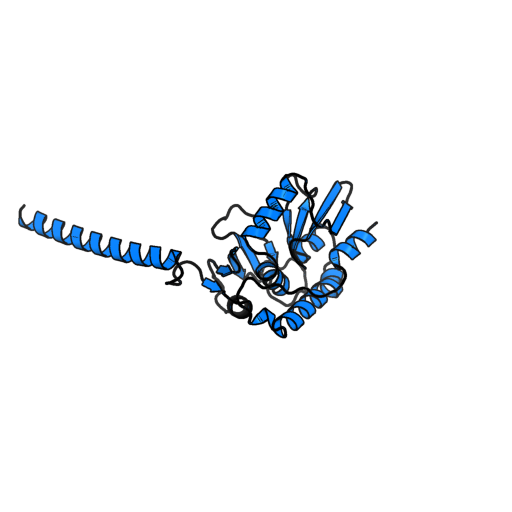WYQFQQAIKDKGWDQVPDPFPPPPDTWIWIDGHPPPVDHTATHDPLQVSQLRAAAHPVRVVVCQVCVQVVHADAWLDFDDQPNWTKTWHDPTLFWTFMPRPDPGTDIHGNVRVCVVSPNHSVCCVPPVVVVSVVQVVVCCVDPRRVDTPNHHDDDDDRRPSSVVVVVVD

pLDDT: mean 85.48, std 11.81, range [46.66, 97.56]

Nearest PDB structures (foldseek):
  6mpz-assembly3_C  TM=5.165E-01  e=6.683E+00  Lachnospiraceae bacterium C6A11

Mean predicted aligned error: 9.16 Å

Secondary structure (DSSP, 8-state):
-HHHHHHHHHHHHHHHHHHHHHHHHHHHHHTTSSTTS-EEESSHHHHHHHHH-S-S----EEETTEEEEEEE-GGG-SSTT--SPPEEEEETT-TTSPPEEE-HHHHHHHHHHS-HHHHHHHHHHHHTT--TTEEEEEEETTEEEEEEESSSSEEEEESSSSS-EEEEHHHHHHHTT--HHHIIIIIHHHHHHHHHHHHHSGGGTSPSS-----SS--HHHHHHHHT-